Protein AF-A0A966TMW4-F1 (afdb_monomer)

Nearest PDB structures (foldseek):
  6qxa-assembly2_C  TM=2.946E-01  e=8.373E+00  Thermotoga maritima MSB8

pLDDT: mean 92.84, std 12.14, range [41.25, 98.88]

Mean predicted aligned error: 6.32 Å

Sequence (223 aa):
MKMWPVPWTEGAEQAHLLAYRQSADRIMVLTNVFLTLVCAGVAAFNGSWVPVLLLGFPTLLLSYVLYRWHSGQLLTRLFMACAFMVFTSLLIHQSHGDIEAHFSAFGLIGVLLYYRDWRTIAAATVFIYVQHLVGGYAQTLGMPVYVFDTPQFWFTFWLHVAYFLPFVSMMGLLSLWLKNEALAQHRTIQEGLRTAHALREANEKAKVASRLKSQFLANMSHE

Foldseek 3Di:
DPPDDDDDPDDPLLVLLQVLQLVLLVVLLVVLVVLLVVLVVLCVVQVPVVLSVPQSVVLSVVSVVCSVPVGSHPVSLLSSLLSQLSSLQSQCQSVQQDPVSNCSLLVSLVSSLSSLALVSLVSNLVNNLVCLVVQLVVVLVVDSGGNHPDNPSVVVSVVVCVVCVVSSVVSSVSSPVVSVVSSVVVVVVVVVVVVVVVVVVVVVVVVVVVVVVVVVVVVVVVD

Structure (mmCIF, N/CA/C/O backbone):
data_AF-A0A966TMW4-F1
#
_entry.id   AF-A0A966TMW4-F1
#
loop_
_atom_site.group_PDB
_atom_site.id
_atom_site.type_symbol
_atom_site.label_atom_id
_atom_site.label_alt_id
_atom_site.label_comp_id
_atom_site.label_asym_id
_atom_site.label_entity_id
_atom_site.label_seq_id
_atom_site.pdbx_PDB_ins_code
_atom_site.Cartn_x
_atom_site.Cartn_y
_atom_site.Cartn_z
_atom_site.occupancy
_atom_site.B_iso_or_equiv
_atom_site.auth_seq_id
_atom_site.auth_comp_id
_atom_site.auth_asym_id
_atom_site.auth_atom_id
_atom_site.pdbx_PDB_model_num
ATOM 1 N N . MET A 1 1 ? -3.423 16.822 -27.996 1.00 41.25 1 MET A N 1
ATOM 2 C CA . MET A 1 1 ? -3.654 16.246 -26.654 1.00 41.25 1 MET A CA 1
ATOM 3 C C . MET A 1 1 ? -4.466 14.958 -26.815 1.00 41.25 1 MET A C 1
ATOM 5 O O . MET A 1 1 ? -5.678 15.023 -26.942 1.00 41.25 1 MET A O 1
ATOM 9 N N . LYS A 1 2 ? -3.810 13.794 -26.963 1.00 44.75 2 LYS A N 1
ATOM 10 C CA . LYS A 1 2 ? -4.492 12.485 -27.076 1.00 44.75 2 LYS A CA 1
ATOM 11 C C . LYS A 1 2 ? -4.700 11.938 -25.660 1.00 44.75 2 LYS A C 1
ATOM 13 O O . LYS A 1 2 ? -3.754 11.468 -25.044 1.00 44.75 2 LYS A O 1
ATOM 18 N N . MET A 1 3 ? -5.919 12.073 -25.145 1.00 46.34 3 MET A N 1
ATOM 19 C CA . MET A 1 3 ? -6.312 11.789 -23.756 1.00 46.34 3 MET A CA 1
ATOM 20 C C . MET A 1 3 ? -6.921 10.387 -23.534 1.00 46.34 3 MET A C 1
ATOM 22 O O . MET A 1 3 ? -7.682 10.200 -22.591 1.00 46.34 3 MET A O 1
ATOM 26 N N . TRP A 1 4 ? -6.624 9.384 -24.367 1.00 48.56 4 TRP A N 1
ATOM 27 C CA . TRP A 1 4 ? -7.227 8.053 -24.199 1.00 48.56 4 TRP A CA 1
ATOM 28 C C . TRP A 1 4 ? -6.236 6.909 -24.453 1.00 48.56 4 TRP A C 1
ATOM 30 O O . TRP A 1 4 ? -5.441 7.023 -25.393 1.00 48.56 4 TRP A O 1
ATOM 40 N N . PRO A 1 5 ? -6.246 5.817 -23.656 1.00 53.44 5 PRO A N 1
ATOM 41 C CA . PRO A 1 5 ? -5.312 4.719 -23.843 1.00 53.44 5 PRO A CA 1
ATOM 42 C C . PRO A 1 5 ? -5.623 3.936 -25.123 1.00 53.44 5 PRO A C 1
ATOM 44 O O . PRO A 1 5 ? -6.772 3.641 -25.447 1.00 53.44 5 PRO A O 1
ATOM 47 N N . VAL A 1 6 ? -4.552 3.597 -25.833 1.00 51.16 6 VAL A N 1
ATOM 48 C CA . VAL A 1 6 ? -4.525 2.718 -27.008 1.00 51.16 6 VAL A CA 1
ATOM 49 C C . VAL A 1 6 ? -4.765 1.261 -26.558 1.00 51.16 6 VAL A C 1
ATOM 51 O O . VAL A 1 6 ? -4.353 0.915 -25.447 1.00 51.16 6 VAL A O 1
ATOM 54 N N . PRO A 1 7 ? -5.409 0.392 -27.365 1.00 46.34 7 PRO A N 1
ATOM 55 C CA . PRO A 1 7 ? -5.726 -0.974 -26.958 1.00 46.34 7 PRO A CA 1
ATOM 56 C C . PRO A 1 7 ? -4.458 -1.828 -26.793 1.00 46.34 7 PRO A C 1
ATOM 58 O O . PRO A 1 7 ? -3.728 -2.070 -27.748 1.00 46.34 7 PRO A O 1
ATOM 61 N N . TRP A 1 8 ? -4.220 -2.247 -25.551 1.00 52.94 8 TRP A N 1
ATOM 62 C CA . TRP A 1 8 ? -3.623 -3.508 -25.090 1.00 52.94 8 TRP A CA 1
ATOM 63 C C . TRP A 1 8 ? -2.727 -4.291 -26.073 1.00 52.94 8 TRP A C 1
ATOM 65 O O . TRP A 1 8 ? -3.119 -5.328 -26.602 1.00 52.94 8 TRP A O 1
ATOM 75 N N . THR A 1 9 ? -1.463 -3.886 -26.216 1.00 44.97 9 THR A N 1
ATOM 76 C CA . THR A 1 9 ? -0.386 -4.789 -26.671 1.00 44.97 9 THR A CA 1
ATOM 77 C C . THR A 1 9 ? 0.251 -5.466 -25.453 1.00 44.97 9 THR A C 1
ATOM 79 O O . THR A 1 9 ? 1.319 -5.083 -24.985 1.00 44.97 9 THR A O 1
ATOM 82 N N . GLU A 1 10 ? -0.459 -6.437 -24.876 1.00 52.69 10 GLU A N 1
ATOM 83 C CA . GLU A 1 10 ? -0.226 -6.924 -23.510 1.00 52.69 10 GLU A CA 1
ATOM 84 C C . GLU A 1 10 ? 1.066 -7.726 -23.287 1.00 52.69 10 GLU A C 1
ATOM 86 O O . GLU A 1 10 ? 1.668 -7.585 -22.231 1.00 52.69 10 GLU A O 1
ATOM 91 N N . GLY A 1 11 ? 1.546 -8.528 -24.239 1.00 57.25 11 GLY A N 1
ATOM 92 C CA . GLY A 1 11 ? 2.626 -9.492 -23.959 1.00 57.25 11 GLY A CA 1
ATOM 93 C C . GLY A 1 11 ? 3.999 -8.866 -23.668 1.00 57.25 11 GLY A C 1
ATOM 94 O O . GLY A 1 11 ? 4.576 -9.065 -22.598 1.00 57.25 11 GLY A O 1
ATOM 95 N N . ALA A 1 12 ? 4.533 -8.085 -24.613 1.00 54.31 12 ALA A N 1
ATOM 96 C CA . ALA A 1 12 ? 5.871 -7.497 -24.491 1.00 54.31 12 ALA A CA 1
ATOM 97 C C . ALA A 1 12 ? 5.916 -6.350 -23.463 1.00 54.31 12 ALA A C 1
ATOM 99 O O . ALA A 1 12 ? 6.853 -6.250 -22.673 1.00 54.31 12 ALA A O 1
ATOM 100 N N . GLU A 1 13 ? 4.869 -5.519 -23.404 1.00 61.28 13 GLU A N 1
ATOM 101 C CA . GLU A 1 13 ? 4.775 -4.429 -22.424 1.00 61.28 13 GLU A CA 1
ATOM 102 C C . GLU A 1 13 ? 4.691 -4.948 -20.983 1.00 61.28 13 GLU A C 1
ATOM 104 O O . GLU A 1 13 ? 5.260 -4.345 -20.069 1.00 61.28 13 GLU A O 1
ATOM 109 N N . GLN A 1 14 ? 4.023 -6.087 -20.761 1.00 65.19 14 GLN A N 1
ATOM 110 C CA . GLN A 1 14 ? 3.967 -6.714 -19.441 1.00 65.19 14 GLN A CA 1
ATOM 111 C C . GLN A 1 14 ? 5.317 -7.293 -19.011 1.00 65.19 14 GLN A C 1
ATOM 113 O O . GLN A 1 14 ? 5.663 -7.152 -17.837 1.00 65.19 14 GLN A O 1
ATOM 118 N N . ALA A 1 15 ? 6.094 -7.877 -19.931 1.00 69.31 15 ALA A N 1
ATOM 119 C CA . ALA A 1 15 ? 7.420 -8.418 -19.628 1.00 69.31 15 ALA A CA 1
ATOM 120 C C . ALA A 1 15 ? 8.398 -7.328 -19.153 1.00 69.31 15 ALA A C 1
ATOM 122 O O . ALA A 1 15 ? 9.142 -7.534 -18.197 1.00 69.31 15 ALA A O 1
ATOM 123 N N . HIS A 1 16 ? 8.356 -6.133 -19.748 1.00 74.69 16 HIS A N 1
ATOM 124 C CA . HIS A 1 16 ? 9.213 -5.021 -19.319 1.00 74.69 16 HIS A CA 1
ATOM 125 C C . HIS A 1 16 ? 8.812 -4.452 -17.957 1.00 74.69 16 HIS A C 1
ATOM 127 O O . HIS A 1 16 ? 9.662 -4.175 -17.110 1.00 74.69 16 HIS A O 1
ATOM 133 N N . LEU A 1 17 ? 7.509 -4.311 -17.711 1.00 84.50 17 LEU A N 1
ATOM 134 C CA . LEU A 1 17 ? 7.014 -3.864 -16.411 1.00 84.50 17 LEU A CA 1
ATOM 135 C C . LEU A 1 17 ? 7.261 -4.902 -15.308 1.00 84.50 17 LEU A C 1
ATOM 137 O O . LEU A 1 17 ? 7.285 -4.534 -14.135 1.00 84.50 17 LEU A O 1
ATOM 141 N N . LEU A 1 18 ? 7.462 -6.177 -15.656 1.00 88.19 18 LEU A N 1
ATOM 142 C CA . LEU A 1 18 ? 7.720 -7.242 -14.690 1.00 88.19 18 LEU A CA 1
ATOM 143 C C . LEU A 1 18 ? 8.991 -6.982 -13.878 1.00 88.19 18 LEU A C 1
ATOM 145 O O . LEU A 1 18 ? 8.920 -7.031 -12.655 1.00 88.19 18 LEU A O 1
ATOM 149 N N . ALA A 1 19 ? 10.110 -6.627 -14.517 1.00 87.38 19 ALA A N 1
ATOM 150 C CA . ALA A 1 19 ? 11.369 -6.360 -13.813 1.00 87.38 19 ALA A CA 1
ATOM 151 C C . ALA A 1 19 ? 11.238 -5.192 -12.813 1.00 87.38 19 ALA A C 1
ATOM 153 O O . ALA A 1 19 ? 11.698 -5.276 -11.670 1.00 87.38 19 ALA A O 1
ATOM 154 N N . TYR A 1 20 ? 10.527 -4.126 -13.210 1.00 89.81 20 TYR A N 1
ATOM 155 C CA . TYR A 1 20 ? 10.198 -3.010 -12.315 1.00 89.81 20 TYR A CA 1
ATOM 156 C C . TYR A 1 20 ? 9.356 -3.470 -11.125 1.00 89.81 20 TYR A C 1
ATOM 158 O O . TYR A 1 20 ? 9.627 -3.090 -9.991 1.00 89.81 20 TYR A O 1
ATOM 166 N N . ARG A 1 21 ? 8.350 -4.313 -11.368 1.00 94.44 21 ARG A N 1
ATOM 167 C CA . ARG A 1 21 ? 7.446 -4.810 -10.324 1.00 94.44 21 ARG A CA 1
ATOM 168 C C . ARG A 1 21 ? 8.129 -5.782 -9.367 1.00 94.44 21 ARG A C 1
ATOM 170 O O . ARG A 1 21 ? 7.882 -5.694 -8.174 1.00 94.44 21 ARG A O 1
ATOM 177 N N . GLN A 1 22 ? 9.026 -6.632 -9.858 1.00 94.69 22 GLN A N 1
ATOM 178 C CA . GLN A 1 22 ? 9.853 -7.500 -9.015 1.00 94.69 22 GLN A CA 1
ATOM 179 C C . GLN A 1 22 ? 10.763 -6.679 -8.095 1.00 94.69 22 GLN A C 1
ATOM 181 O O . GLN A 1 22 ? 10.890 -6.960 -6.905 1.00 94.69 22 GLN A O 1
ATOM 186 N N . SER A 1 23 ? 11.343 -5.602 -8.631 1.00 94.06 23 SER A N 1
ATOM 187 C CA . SER A 1 23 ? 12.136 -4.656 -7.838 1.00 94.06 23 SER A CA 1
ATOM 188 C C . SER A 1 23 ? 11.272 -3.922 -6.805 1.00 94.06 23 SER A C 1
ATOM 190 O O . SER A 1 23 ? 11.698 -3.726 -5.667 1.00 94.06 23 SER A O 1
ATOM 192 N N . ALA A 1 24 ? 10.043 -3.558 -7.180 1.00 97.00 24 ALA A N 1
ATOM 193 C CA . ALA A 1 24 ? 9.084 -2.910 -6.294 1.00 97.00 24 ALA A CA 1
ATOM 194 C C . ALA A 1 24 ? 8.622 -3.822 -5.145 1.00 97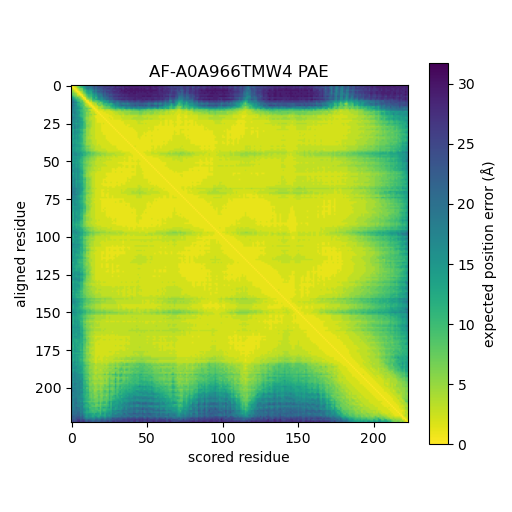.00 24 ALA A C 1
ATOM 196 O O . ALA A 1 24 ? 8.491 -3.329 -4.028 1.00 97.00 24 ALA A O 1
ATOM 197 N N . ASP A 1 25 ? 8.452 -5.134 -5.357 1.00 98.12 25 ASP A N 1
ATOM 198 C CA . ASP A 1 25 ? 8.059 -6.058 -4.279 1.00 98.12 25 ASP A CA 1
ATOM 199 C C . ASP A 1 25 ? 9.043 -6.021 -3.101 1.00 98.12 25 ASP A C 1
ATOM 201 O O . ASP A 1 25 ? 8.629 -6.082 -1.944 1.00 98.12 25 ASP A O 1
ATOM 205 N N . ARG A 1 26 ? 10.348 -5.877 -3.378 1.00 97.38 26 ARG A N 1
ATOM 206 C CA . ARG A 1 26 ? 11.367 -5.749 -2.327 1.00 97.38 26 ARG A CA 1
ATOM 207 C C . ARG A 1 26 ? 11.120 -4.509 -1.470 1.00 97.38 26 ARG A C 1
ATOM 209 O O . ARG A 1 26 ? 11.245 -4.591 -0.252 1.00 97.38 26 ARG A O 1
ATOM 216 N N . ILE A 1 27 ? 10.765 -3.384 -2.092 1.00 98.06 27 ILE A N 1
ATOM 217 C CA . ILE A 1 27 ? 10.389 -2.161 -1.371 1.00 98.06 27 ILE A CA 1
ATOM 218 C C . ILE A 1 27 ? 9.154 -2.443 -0.512 1.00 98.06 27 ILE A C 1
ATOM 220 O O . ILE A 1 27 ? 9.176 -2.134 0.673 1.00 98.06 27 ILE A O 1
ATOM 224 N N . MET A 1 28 ? 8.132 -3.115 -1.057 1.00 98.56 28 MET A N 1
ATOM 225 C CA . MET A 1 28 ? 6.906 -3.410 -0.305 1.00 98.56 28 MET A CA 1
ATOM 226 C C . MET A 1 28 ? 7.143 -4.303 0.913 1.00 98.56 28 MET A C 1
ATOM 228 O O . MET A 1 28 ? 6.623 -4.018 1.988 1.00 98.56 28 MET A O 1
ATOM 232 N N . VAL A 1 29 ? 7.953 -5.357 0.778 1.00 98.69 29 VAL A N 1
ATOM 233 C CA . VAL A 1 29 ? 8.311 -6.219 1.915 1.00 98.69 29 VAL A CA 1
ATOM 234 C C . VAL A 1 29 ? 9.088 -5.432 2.963 1.00 98.69 29 VAL A C 1
ATOM 236 O O . VAL A 1 29 ? 8.792 -5.557 4.146 1.00 98.69 29 VAL A O 1
ATOM 239 N N . LEU A 1 30 ? 10.052 -4.598 2.558 1.00 98.69 30 LEU A N 1
ATOM 240 C CA . LEU A 1 30 ? 10.795 -3.753 3.498 1.00 98.69 30 LEU A CA 1
ATOM 241 C C . LEU A 1 30 ? 9.871 -2.768 4.223 1.00 98.69 30 LEU A C 1
ATOM 243 O O . LEU A 1 30 ? 10.008 -2.585 5.431 1.00 98.69 30 LEU A O 1
ATOM 247 N N . THR A 1 31 ? 8.894 -2.193 3.521 1.00 98.75 31 THR A N 1
ATOM 248 C CA . THR A 1 31 ? 7.852 -1.366 4.132 1.00 98.75 31 THR A CA 1
ATOM 249 C C . THR A 1 31 ? 7.003 -2.176 5.113 1.00 98.75 31 THR A C 1
ATOM 251 O O . THR A 1 31 ? 6.788 -1.710 6.223 1.00 98.75 31 THR A O 1
ATOM 254 N N . ASN A 1 32 ? 6.593 -3.407 4.789 1.00 98.75 32 ASN A N 1
ATOM 255 C CA . ASN A 1 32 ? 5.861 -4.271 5.726 1.00 98.75 32 ASN A CA 1
ATOM 256 C C . ASN A 1 32 ? 6.690 -4.641 6.963 1.00 98.75 32 ASN A C 1
ATOM 258 O O . ASN A 1 32 ? 6.150 -4.676 8.067 1.00 98.75 32 ASN A O 1
ATOM 262 N N . VAL A 1 33 ? 7.995 -4.896 6.808 1.00 98.81 33 VAL A N 1
ATOM 263 C CA . VAL A 1 33 ? 8.907 -5.118 7.944 1.00 98.81 33 VAL A CA 1
ATOM 264 C C . VAL A 1 33 ? 8.929 -3.875 8.827 1.00 98.81 33 VAL A C 1
ATOM 266 O O . VAL A 1 33 ? 8.703 -3.978 10.029 1.00 98.81 33 VAL A O 1
ATOM 269 N N . PHE A 1 34 ? 9.138 -2.700 8.230 1.00 98.75 34 PHE A N 1
ATOM 270 C CA . PHE A 1 34 ? 9.123 -1.429 8.948 1.00 98.75 34 PHE A CA 1
ATOM 271 C C . PHE A 1 34 ? 7.795 -1.205 9.687 1.00 98.75 34 PHE A C 1
ATOM 273 O O . PHE A 1 34 ? 7.806 -0.953 10.887 1.00 98.75 34 PHE A O 1
ATOM 280 N N . LEU A 1 35 ? 6.654 -1.378 9.017 1.00 98.75 35 LEU A N 1
ATOM 281 C CA . LEU A 1 35 ? 5.327 -1.221 9.620 1.00 98.75 35 LEU A CA 1
ATOM 282 C C . LEU A 1 35 ? 5.077 -2.225 10.750 1.00 98.75 35 LEU A C 1
ATOM 284 O O . LEU A 1 35 ? 4.502 -1.854 11.771 1.00 98.75 35 LEU A O 1
ATOM 288 N N . THR A 1 36 ? 5.555 -3.466 10.614 1.00 98.75 36 THR A N 1
ATOM 289 C CA . THR A 1 36 ? 5.483 -4.471 11.688 1.00 98.75 36 THR A CA 1
ATOM 290 C C . THR A 1 36 ? 6.259 -4.009 12.916 1.00 98.75 36 THR A C 1
ATOM 292 O O . THR A 1 36 ? 5.752 -4.121 14.029 1.00 98.75 36 THR A O 1
ATOM 295 N N . LEU A 1 37 ? 7.460 -3.449 12.728 1.00 98.69 37 LEU A N 1
ATOM 296 C CA . LEU A 1 37 ? 8.265 -2.905 13.823 1.00 98.69 37 LEU A CA 1
ATOM 297 C C . LEU A 1 37 ? 7.597 -1.693 14.478 1.00 98.69 37 LEU A C 1
ATOM 299 O O . LEU A 1 37 ? 7.610 -1.598 15.701 1.00 98.69 37 LEU A O 1
ATOM 303 N N . VAL A 1 38 ? 6.973 -0.803 13.699 1.00 98.50 38 VAL A N 1
ATOM 304 C CA . VAL A 1 38 ? 6.207 0.328 14.251 1.00 98.50 38 VAL A CA 1
ATOM 305 C C . VAL A 1 38 ? 5.021 -0.179 15.074 1.00 98.50 38 VAL A C 1
ATOM 307 O O . VAL A 1 38 ? 4.885 0.214 16.229 1.00 98.50 38 VAL A O 1
ATOM 310 N N . CYS A 1 39 ? 4.207 -1.096 14.541 1.00 98.62 39 CYS A N 1
ATOM 311 C CA . CYS A 1 39 ? 3.059 -1.655 15.265 1.00 98.62 39 CYS A CA 1
ATOM 312 C C . CYS A 1 39 ? 3.493 -2.415 16.531 1.00 98.62 39 CYS A C 1
ATOM 314 O O . CYS A 1 39 ? 2.842 -2.313 17.569 1.00 98.62 39 CYS A O 1
ATOM 316 N N . ALA A 1 40 ? 4.608 -3.152 16.476 1.00 98.56 40 ALA A N 1
ATOM 317 C CA . ALA A 1 40 ? 5.201 -3.806 17.643 1.00 98.56 40 ALA A CA 1
ATOM 318 C C . ALA A 1 40 ? 5.711 -2.786 18.675 1.00 98.56 40 ALA A C 1
ATOM 320 O O . ALA A 1 40 ? 5.526 -2.979 19.873 1.00 98.56 40 ALA A O 1
ATOM 321 N N . GLY A 1 41 ? 6.304 -1.680 18.218 1.00 98.44 41 GLY A N 1
ATOM 322 C CA . GLY A 1 41 ? 6.699 -0.560 19.067 1.00 98.44 41 GLY A CA 1
ATOM 323 C C . GLY A 1 41 ? 5.501 0.034 19.801 1.00 98.44 41 GLY A C 1
ATOM 324 O O . GLY A 1 41 ? 5.526 0.126 21.022 1.00 98.44 41 GLY A O 1
ATOM 325 N N . VAL A 1 42 ? 4.415 0.346 19.088 1.00 98.12 42 VAL A N 1
ATOM 326 C CA . VAL A 1 42 ? 3.164 0.836 19.693 1.00 98.12 42 VAL A CA 1
ATOM 327 C C . VAL A 1 42 ? 2.590 -0.187 20.685 1.00 98.12 42 VAL A C 1
ATOM 329 O O . VAL A 1 42 ? 2.225 0.184 21.801 1.00 98.12 42 VAL A O 1
ATOM 332 N N . ALA A 1 43 ? 2.587 -1.479 20.334 1.00 98.25 43 ALA A N 1
ATOM 333 C CA . ALA A 1 43 ? 2.150 -2.554 21.228 1.00 98.25 43 ALA A CA 1
ATOM 334 C C . ALA A 1 43 ? 2.989 -2.655 22.509 1.00 98.25 43 ALA A C 1
ATOM 336 O O . ALA A 1 43 ? 2.447 -2.977 23.565 1.00 98.25 43 ALA A O 1
ATOM 337 N N . ALA A 1 44 ? 4.286 -2.344 22.452 1.00 98.25 44 ALA A N 1
ATOM 338 C CA . ALA A 1 44 ? 5.135 -2.300 23.637 1.00 98.25 44 ALA A CA 1
ATOM 339 C C . ALA A 1 44 ? 4.716 -1.195 24.623 1.00 98.25 44 ALA A C 1
ATOM 341 O O . ALA A 1 44 ? 4.884 -1.373 25.827 1.00 98.25 44 ALA A O 1
ATOM 342 N N . PHE A 1 45 ? 4.138 -0.091 24.136 1.00 97.12 45 PHE A N 1
ATOM 343 C CA . PHE A 1 45 ? 3.669 1.012 24.980 1.00 97.12 45 PHE A CA 1
ATOM 344 C C . PHE A 1 45 ? 2.257 0.800 25.537 1.00 97.12 45 PHE A C 1
ATOM 346 O O . PHE A 1 45 ? 2.005 1.159 26.683 1.00 97.12 45 PHE A O 1
ATOM 353 N N . ASN A 1 46 ? 1.333 0.239 24.751 1.00 96.31 46 ASN A N 1
ATOM 354 C CA . ASN A 1 46 ? -0.088 0.145 25.125 1.00 96.31 46 ASN A CA 1
ATOM 355 C C . ASN A 1 46 ? -0.608 -1.292 25.338 1.00 96.31 46 ASN A C 1
ATOM 357 O O . ASN A 1 46 ? -1.793 -1.485 25.596 1.00 96.31 46 ASN A O 1
ATOM 361 N N . GLY A 1 47 ? 0.248 -2.311 25.211 1.00 97.44 47 GLY A N 1
ATOM 362 C CA . GLY A 1 47 ? -0.094 -3.717 25.445 1.00 97.44 47 GLY A CA 1
ATOM 363 C C . GLY A 1 47 ? -0.838 -4.423 24.302 1.00 97.44 47 GLY A C 1
ATOM 364 O O . GLY A 1 47 ? -1.205 -5.589 24.451 1.00 97.44 47 GLY A O 1
ATOM 365 N N . SER A 1 48 ? -1.041 -3.779 23.149 1.00 97.31 48 SER A N 1
ATOM 366 C CA . SER A 1 48 ? -1.813 -4.313 22.008 1.00 97.31 48 SER A CA 1
ATOM 367 C C . SER A 1 48 ? -1.075 -5.377 21.168 1.00 97.31 48 SER A C 1
ATOM 369 O O . SER A 1 48 ? -1.084 -5.355 19.939 1.00 97.31 48 SER A O 1
ATOM 371 N N . TRP A 1 49 ? -0.438 -6.358 21.811 1.00 98.31 49 TRP A N 1
ATOM 372 C CA . TRP A 1 49 ? 0.341 -7.404 21.130 1.00 98.31 49 TRP A CA 1
ATOM 373 C C . TRP A 1 49 ? -0.510 -8.389 20.328 1.00 98.31 49 TRP A C 1
ATOM 375 O O . TRP A 1 49 ? -0.072 -8.875 19.287 1.00 98.31 49 TRP A O 1
ATOM 385 N N . VAL A 1 50 ? -1.732 -8.673 20.783 1.00 97.88 50 VAL A N 1
ATOM 386 C CA . VAL A 1 50 ? -2.648 -9.620 20.126 1.00 97.88 50 VAL A CA 1
ATOM 387 C C . VAL A 1 50 ? -2.886 -9.273 18.647 1.00 97.88 50 VAL A C 1
ATOM 389 O O . VAL A 1 50 ? -2.624 -10.132 17.804 1.00 97.88 50 VAL A O 1
ATOM 392 N N . PRO A 1 51 ? -3.313 -8.050 18.273 1.00 97.25 51 PRO A N 1
ATOM 393 C CA . PRO A 1 51 ? -3.516 -7.710 16.865 1.00 97.25 51 PRO A CA 1
ATOM 394 C C . PRO A 1 51 ? -2.208 -7.714 16.050 1.00 97.25 51 PRO A C 1
ATOM 396 O O . PRO A 1 51 ? -2.219 -8.113 14.885 1.00 97.25 51 PRO A O 1
ATOM 399 N N . VAL A 1 52 ? -1.057 -7.382 16.649 1.00 98.25 52 VAL A N 1
ATOM 400 C CA . VAL A 1 52 ? 0.252 -7.496 15.975 1.00 98.25 52 VAL A CA 1
ATOM 401 C C . VAL A 1 52 ? 0.576 -8.954 15.639 1.00 98.25 52 VAL A C 1
ATOM 403 O O . VAL A 1 52 ? 0.980 -9.253 14.515 1.00 98.25 52 VAL A O 1
ATOM 406 N N . LEU A 1 53 ? 0.371 -9.870 16.586 1.00 98.38 53 LEU A N 1
ATOM 407 C CA . LEU A 1 53 ? 0.653 -11.297 16.415 1.00 98.38 53 LEU A CA 1
ATOM 408 C C . LEU A 1 53 ? -0.337 -11.988 15.471 1.00 98.38 53 LEU A C 1
ATOM 410 O O . LEU A 1 53 ? 0.072 -12.850 14.700 1.00 98.38 53 LEU A O 1
ATOM 414 N N . LEU A 1 54 ? -1.619 -11.618 15.515 1.00 97.88 54 LEU A N 1
ATOM 415 C CA . LEU A 1 54 ? -2.664 -12.274 14.723 1.00 97.88 54 LEU A CA 1
ATOM 416 C C . LEU A 1 54 ? -2.839 -11.689 13.320 1.00 97.88 54 LEU A C 1
ATOM 418 O O . LEU A 1 54 ? -3.248 -12.412 12.417 1.00 97.88 54 LEU A O 1
ATOM 422 N N . LEU A 1 55 ? -2.546 -10.403 13.120 1.00 98.19 55 LEU A N 1
ATOM 423 C CA . LEU A 1 55 ? -2.744 -9.734 11.831 1.00 98.19 55 LEU A CA 1
ATOM 424 C C . LEU A 1 55 ? -1.420 -9.260 11.233 1.00 98.19 55 LEU A C 1
ATOM 426 O O . LEU A 1 55 ? -1.146 -9.546 10.069 1.00 98.19 55 LEU A O 1
ATOM 430 N N . GLY A 1 56 ? -0.575 -8.587 12.018 1.00 98.50 56 GLY A N 1
ATOM 431 C CA . GLY A 1 56 ? 0.688 -8.016 11.537 1.00 98.50 56 GLY A CA 1
ATOM 432 C C . GLY A 1 56 ? 1.682 -9.079 11.060 1.00 98.50 56 GLY A C 1
ATOM 433 O O . GLY A 1 56 ? 2.084 -9.081 9.896 1.00 98.50 56 GLY A O 1
ATOM 434 N N . PHE A 1 57 ? 2.039 -10.025 11.932 1.00 98.50 57 PHE A N 1
ATOM 435 C CA . PHE A 1 57 ? 3.005 -11.083 11.614 1.00 98.50 57 PHE A CA 1
ATOM 436 C C . PHE A 1 57 ? 2.560 -11.995 10.458 1.00 98.50 57 PHE A C 1
ATOM 438 O O . PHE A 1 57 ? 3.362 -12.195 9.542 1.00 98.50 57 PHE A O 1
ATOM 445 N N . PRO A 1 58 ? 1.316 -12.516 10.419 1.00 98.75 58 PRO A N 1
ATOM 446 C CA . PRO A 1 58 ? 0.847 -13.315 9.288 1.00 98.75 58 PRO A CA 1
ATOM 447 C C . PRO A 1 58 ? 0.834 -12.531 7.974 1.00 98.75 58 PRO A C 1
ATOM 449 O O . PRO A 1 58 ? 1.219 -13.072 6.938 1.00 98.75 58 PRO A O 1
ATOM 452 N N . THR A 1 59 ? 0.471 -11.244 8.016 1.00 98.81 59 THR A N 1
ATOM 453 C CA . THR A 1 59 ? 0.515 -10.365 6.838 1.00 98.81 59 THR A CA 1
ATOM 454 C C . THR A 1 59 ? 1.945 -10.190 6.334 1.00 98.81 59 THR A C 1
ATOM 456 O O . THR A 1 59 ? 2.196 -10.356 5.139 1.00 98.81 59 THR A O 1
ATOM 459 N N . LEU A 1 60 ? 2.904 -9.926 7.229 1.00 98.81 60 LEU A N 1
ATOM 460 C CA . LEU A 1 60 ? 4.320 -9.837 6.873 1.00 98.81 60 LEU A CA 1
ATOM 461 C C . LEU A 1 60 ? 4.832 -11.160 6.288 1.00 98.81 60 LEU A C 1
ATOM 463 O O . LEU A 1 60 ? 5.462 -11.155 5.227 1.00 98.81 60 LEU A O 1
ATOM 467 N N . LEU A 1 61 ? 4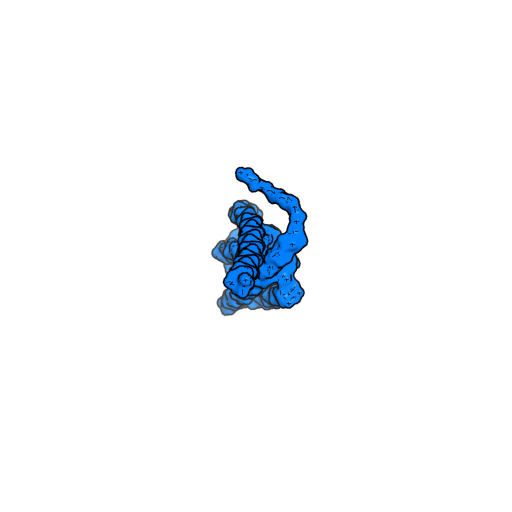.540 -12.286 6.940 1.00 98.75 61 LEU A N 1
ATOM 468 C CA . LEU A 1 61 ? 4.977 -13.608 6.500 1.00 98.75 61 LEU A CA 1
ATOM 469 C C . LEU A 1 61 ? 4.451 -13.928 5.099 1.00 98.75 61 LEU A C 1
ATOM 471 O O . LEU A 1 61 ? 5.230 -14.298 4.220 1.00 98.75 61 LEU A O 1
ATOM 475 N N . LEU A 1 62 ? 3.152 -13.733 4.868 1.00 98.75 62 LEU A N 1
ATOM 476 C CA . LEU A 1 62 ? 2.544 -13.969 3.562 1.00 98.75 62 LEU A CA 1
ATOM 477 C C . LEU A 1 62 ? 3.088 -12.998 2.505 1.00 98.75 62 LEU A C 1
ATOM 479 O O . LEU A 1 62 ? 3.344 -13.410 1.374 1.00 98.75 62 LEU A O 1
ATOM 483 N N . SER A 1 63 ? 3.365 -11.743 2.877 1.00 98.69 63 SER A N 1
ATOM 484 C CA . SER A 1 63 ? 4.0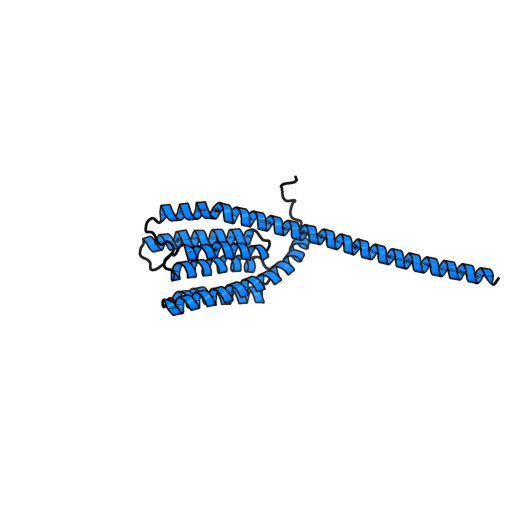10 -10.783 1.976 1.00 98.69 63 SER A CA 1
ATOM 485 C C . SER A 1 63 ? 5.387 -11.270 1.520 1.00 98.69 63 SER A C 1
ATOM 487 O O . SER A 1 63 ? 5.697 -11.238 0.329 1.00 98.69 63 SER A O 1
ATOM 489 N N . TYR A 1 64 ? 6.187 -11.801 2.449 1.00 98.69 64 TYR A N 1
ATOM 490 C CA . TYR A 1 64 ? 7.504 -12.345 2.153 1.00 98.69 64 TYR A CA 1
ATOM 491 C C . TYR A 1 64 ? 7.403 -13.598 1.279 1.00 98.69 64 TYR A C 1
ATOM 493 O O . TYR A 1 64 ? 8.107 -13.704 0.279 1.00 98.69 64 TYR A O 1
ATOM 501 N N . VAL A 1 65 ? 6.492 -14.517 1.601 1.00 98.69 65 VAL A N 1
ATOM 502 C CA . VAL A 1 65 ? 6.234 -15.735 0.818 1.00 98.69 65 VAL A CA 1
ATOM 503 C C . VAL A 1 65 ? 5.863 -15.403 -0.633 1.00 98.69 65 VAL A C 1
ATOM 505 O O . VAL A 1 65 ? 6.479 -15.925 -1.566 1.00 98.69 65 VAL A O 1
ATOM 508 N N . LEU A 1 66 ? 4.915 -14.485 -0.841 1.00 98.12 66 LEU A N 1
ATOM 509 C CA . LEU A 1 66 ? 4.498 -14.062 -2.181 1.00 98.12 66 LEU A CA 1
ATOM 510 C C . LEU A 1 66 ? 5.615 -13.331 -2.929 1.00 98.12 66 LEU A C 1
ATOM 512 O O . LEU A 1 66 ? 5.807 -13.571 -4.118 1.00 98.12 66 LEU A O 1
ATOM 516 N N . TYR A 1 67 ? 6.406 -12.506 -2.242 1.00 97.88 67 TYR A N 1
ATOM 517 C CA . TYR A 1 67 ? 7.612 -11.919 -2.822 1.00 97.88 67 TYR A CA 1
ATOM 518 C C . TYR A 1 67 ? 8.617 -12.991 -3.268 1.00 97.88 67 TYR A C 1
ATOM 520 O O . TYR A 1 67 ? 9.179 -12.889 -4.351 1.00 97.88 67 TYR A O 1
ATOM 528 N N . ARG A 1 68 ? 8.847 -14.046 -2.479 1.00 98.19 68 ARG A N 1
ATOM 529 C CA . ARG A 1 68 ? 9.857 -15.066 -2.806 1.00 98.19 68 ARG A CA 1
ATOM 530 C C . ARG A 1 68 ? 9.462 -15.975 -3.965 1.00 98.19 68 ARG A C 1
ATOM 532 O O . ARG A 1 68 ? 10.354 -16.393 -4.701 1.00 98.19 68 ARG A O 1
ATOM 539 N N . TRP A 1 69 ? 8.178 -16.296 -4.118 1.00 97.56 69 TRP A N 1
ATOM 540 C CA . TRP A 1 69 ? 7.726 -17.299 -5.096 1.00 97.56 69 TRP A CA 1
ATOM 541 C C . TRP A 1 69 ? 6.863 -16.741 -6.229 1.00 97.56 69 TRP A C 1
ATOM 543 O O . TRP A 1 69 ? 6.806 -17.331 -7.303 1.00 97.56 69 TRP A O 1
ATOM 553 N N . HIS A 1 70 ? 6.241 -15.581 -6.031 1.00 96.25 70 HIS A N 1
ATOM 554 C CA . HIS A 1 70 ? 5.310 -14.965 -6.979 1.00 96.25 70 HIS A CA 1
ATOM 555 C C . HIS A 1 70 ? 5.687 -13.507 -7.285 1.00 96.25 70 HIS A C 1
ATOM 557 O O . HIS A 1 70 ? 4.816 -12.675 -7.561 1.00 96.25 70 HIS A O 1
ATOM 563 N N . SER A 1 71 ? 6.983 -13.177 -7.244 1.00 96.38 71 SER A N 1
ATOM 564 C CA . SER A 1 71 ? 7.457 -11.807 -7.463 1.00 96.38 71 SER A CA 1
ATOM 565 C C . SER A 1 71 ? 6.999 -11.241 -8.809 1.00 96.38 71 SER A C 1
ATOM 567 O O . SER A 1 71 ? 7.102 -11.884 -9.857 1.00 96.38 71 SER A O 1
ATOM 569 N N . GLY A 1 72 ? 6.490 -10.014 -8.784 1.00 93.06 72 GLY A N 1
ATOM 570 C CA . GLY A 1 72 ? 6.043 -9.258 -9.938 1.00 93.06 72 GLY A CA 1
ATOM 571 C C . GLY A 1 72 ? 4.676 -9.680 -10.472 1.00 93.06 72 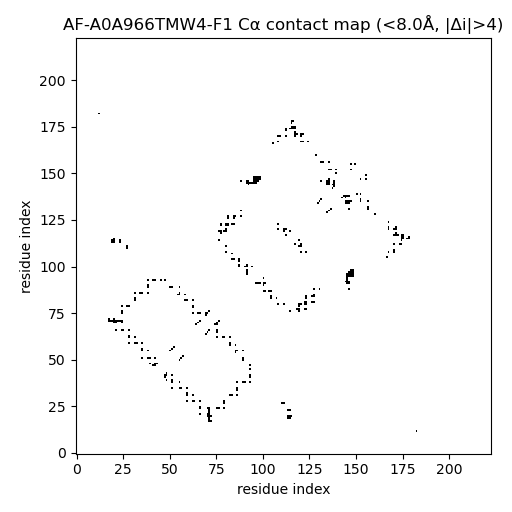GLY A C 1
ATOM 572 O O . GLY A 1 72 ? 4.164 -9.008 -11.370 1.00 93.06 72 GLY A O 1
ATOM 573 N N . GLN A 1 73 ? 4.044 -10.729 -9.932 1.00 95.38 73 GLN A N 1
ATOM 574 C CA . GLN A 1 73 ? 2.704 -11.169 -10.334 1.00 95.38 73 GLN A CA 1
ATOM 575 C C . GLN A 1 73 ? 1.614 -10.236 -9.802 1.00 95.38 73 GLN A C 1
ATOM 577 O O . GLN A 1 73 ? 1.786 -9.574 -8.782 1.00 95.38 73 GLN A O 1
ATOM 582 N N . LEU A 1 74 ? 0.462 -10.182 -10.485 1.00 95.19 74 LEU A N 1
ATOM 583 C CA . LEU A 1 74 ? -0.655 -9.329 -10.057 1.00 95.19 74 LEU A CA 1
ATOM 584 C C . LEU A 1 74 ? -1.116 -9.665 -8.635 1.00 95.19 74 LEU A C 1
ATOM 586 O O . LEU A 1 74 ? -1.306 -8.744 -7.850 1.00 95.19 74 LEU A O 1
ATOM 590 N N . LEU A 1 75 ? -1.223 -10.955 -8.300 1.00 97.00 75 LEU A N 1
ATOM 591 C CA . LEU A 1 75 ? -1.626 -11.411 -6.969 1.00 97.00 75 LEU A CA 1
ATOM 592 C C . LEU A 1 75 ? -0.759 -10.790 -5.865 1.00 97.00 75 LEU A C 1
ATOM 594 O O . LEU A 1 75 ? -1.296 -10.192 -4.940 1.00 97.00 75 LEU A O 1
ATOM 598 N N . THR A 1 76 ? 0.567 -10.857 -6.004 1.00 98.12 76 THR A N 1
ATOM 599 C CA . THR A 1 76 ? 1.522 -10.273 -5.050 1.00 98.12 76 THR A CA 1
ATOM 600 C C . THR A 1 76 ? 1.323 -8.770 -4.913 1.00 98.12 76 THR A C 1
ATOM 602 O O . THR A 1 76 ? 1.233 -8.263 -3.800 1.00 98.12 76 THR A O 1
ATOM 605 N N . ARG A 1 77 ? 1.161 -8.047 -6.027 1.00 98.31 77 ARG A N 1
ATOM 606 C CA . ARG A 1 77 ? 0.956 -6.590 -5.993 1.00 98.31 77 ARG A CA 1
ATOM 607 C C . ARG A 1 77 ? -0.334 -6.193 -5.278 1.00 98.31 77 ARG A C 1
ATOM 609 O O . ARG A 1 77 ? -0.326 -5.254 -4.485 1.00 98.31 77 ARG A O 1
ATOM 616 N N . LEU A 1 78 ? -1.433 -6.898 -5.559 1.00 98.75 78 LEU A N 1
ATOM 617 C CA . LEU A 1 78 ? -2.719 -6.661 -4.899 1.00 98.75 78 LEU A CA 1
ATOM 618 C C . LEU A 1 78 ? -2.649 -7.023 -3.415 1.00 98.75 78 LEU A C 1
ATOM 620 O O . LEU A 1 78 ? -3.147 -6.272 -2.584 1.00 98.75 78 LEU A O 1
ATOM 624 N N . PHE A 1 79 ? -1.972 -8.121 -3.075 1.00 98.81 79 PHE A N 1
ATOM 625 C CA . PHE A 1 79 ? -1.749 -8.492 -1.685 1.00 98.81 79 PHE A CA 1
ATOM 626 C C . PHE A 1 79 ? -0.953 -7.422 -0.934 1.00 98.81 79 PHE A C 1
ATOM 628 O O . PHE A 1 79 ? -1.370 -7.025 0.143 1.00 98.81 79 PHE A O 1
ATOM 635 N N . MET A 1 80 ? 0.143 -6.906 -1.501 1.00 98.81 80 MET A N 1
ATOM 636 C CA . MET A 1 80 ? 0.937 -5.840 -0.872 1.00 98.81 80 MET A CA 1
ATOM 637 C C . MET A 1 80 ? 0.114 -4.569 -0.639 1.00 98.81 80 MET A C 1
ATOM 639 O O . MET A 1 80 ? 0.252 -3.931 0.401 1.00 98.81 80 MET A O 1
ATOM 643 N N . ALA A 1 81 ? -0.782 -4.234 -1.571 1.00 98.88 81 ALA A N 1
ATOM 644 C CA . ALA A 1 81 ? -1.713 -3.124 -1.406 1.00 98.88 81 ALA A CA 1
ATOM 645 C C . ALA A 1 81 ? -2.658 -3.330 -0.214 1.00 98.88 81 ALA A C 1
ATOM 647 O O . ALA A 1 81 ? -2.785 -2.443 0.628 1.00 98.88 81 ALA A O 1
ATOM 648 N N . CYS A 1 82 ? -3.269 -4.510 -0.098 1.00 98.88 82 CYS A N 1
ATOM 649 C CA . CYS A 1 82 ? -4.111 -4.848 1.050 1.00 98.88 82 CYS A CA 1
ATOM 650 C C . CYS A 1 82 ? -3.301 -4.946 2.353 1.00 98.88 82 CYS A C 1
ATOM 652 O O . CYS A 1 82 ? -3.767 -4.492 3.390 1.00 98.88 82 CYS A O 1
ATOM 654 N N . ALA A 1 83 ? -2.077 -5.478 2.309 1.00 98.88 83 ALA A N 1
ATOM 655 C CA . ALA A 1 83 ? -1.183 -5.599 3.459 1.00 98.88 83 ALA A CA 1
ATOM 656 C C . ALA A 1 83 ? -0.860 -4.232 4.072 1.00 98.88 83 ALA A C 1
ATOM 658 O O . ALA A 1 83 ? -0.935 -4.067 5.286 1.00 98.88 83 ALA A O 1
ATOM 659 N N . PHE A 1 84 ? -0.583 -3.227 3.238 1.00 98.88 84 PHE A N 1
ATOM 660 C CA . PHE A 1 84 ? -0.412 -1.850 3.700 1.00 98.88 84 PHE A CA 1
ATOM 661 C C . PHE A 1 84 ? -1.654 -1.329 4.418 1.00 98.88 84 PHE A C 1
ATOM 663 O O . PHE A 1 84 ? -1.531 -0.708 5.469 1.00 98.88 84 PHE A O 1
ATOM 670 N N . MET A 1 85 ? -2.845 -1.632 3.901 1.00 98.88 85 MET A N 1
ATOM 671 C CA . MET A 1 85 ? -4.091 -1.231 4.550 1.00 98.88 85 MET A CA 1
ATOM 672 C C . MET A 1 85 ? -4.347 -1.997 5.853 1.00 98.88 85 MET A C 1
ATOM 674 O O . MET A 1 85 ? -4.847 -1.399 6.795 1.00 98.88 85 MET A O 1
ATOM 678 N N . VAL A 1 86 ? -3.934 -3.267 5.965 1.00 98.88 86 VAL A N 1
ATOM 679 C CA . VAL A 1 86 ? -3.944 -4.004 7.244 1.00 98.88 86 VAL A CA 1
ATOM 680 C C . VAL A 1 86 ? -3.072 -3.298 8.280 1.00 98.88 86 VAL A C 1
ATOM 682 O O . VAL A 1 86 ? -3.520 -3.092 9.405 1.00 98.88 86 VAL A O 1
ATOM 685 N N . PHE A 1 87 ? -1.854 -2.888 7.918 1.00 98.88 87 PHE A N 1
ATOM 686 C CA . PHE A 1 87 ? -0.979 -2.150 8.834 1.00 98.88 87 PHE A CA 1
ATOM 687 C C . PHE A 1 87 ? -1.521 -0.761 9.183 1.00 98.88 87 PHE A C 1
ATOM 689 O O . PHE A 1 87 ? -1.436 -0.362 10.340 1.00 98.88 87 PHE A O 1
ATOM 696 N N . THR A 1 88 ? -2.133 -0.046 8.235 1.00 98.69 88 THR A N 1
ATOM 697 C CA . THR A 1 88 ? -2.855 1.196 8.544 1.00 98.69 88 THR A CA 1
ATOM 698 C C . THR A 1 88 ? -3.983 0.949 9.544 1.00 98.69 88 THR A C 1
ATOM 700 O O . THR A 1 88 ? -4.047 1.629 10.563 1.00 98.69 88 THR A O 1
ATOM 703 N N . SER A 1 89 ? -4.836 -0.051 9.311 1.00 98.44 89 SER A N 1
ATOM 704 C CA . SER A 1 89 ? -5.919 -0.407 10.232 1.00 98.44 89 SER A CA 1
ATOM 705 C C . SER A 1 89 ? -5.408 -0.841 11.607 1.00 98.44 89 SER A C 1
ATOM 707 O O . SER A 1 89 ? -6.048 -0.538 12.609 1.00 98.44 89 SER A O 1
ATOM 709 N N . LEU A 1 90 ? -4.257 -1.519 11.674 1.00 98.38 90 LEU A N 1
ATOM 710 C CA . LEU A 1 90 ? -3.595 -1.845 12.936 1.00 98.38 90 LEU A CA 1
ATOM 711 C C . LEU A 1 90 ? -3.180 -0.585 13.684 1.00 98.38 90 LEU A C 1
ATOM 713 O O . LEU A 1 90 ? -3.545 -0.451 14.844 1.00 98.38 90 LEU A O 1
ATOM 717 N N . LEU A 1 91 ? -2.480 0.344 13.031 1.00 98.50 91 LEU A N 1
ATOM 718 C CA . LEU A 1 91 ? -2.065 1.594 13.666 1.00 98.50 91 LEU A CA 1
ATOM 719 C C . LEU A 1 91 ? -3.269 2.381 14.187 1.00 98.50 91 LEU A C 1
ATOM 721 O O . LEU A 1 91 ? -3.249 2.775 15.347 1.00 98.50 91 LEU A O 1
ATOM 725 N N . ILE A 1 92 ? -4.326 2.515 13.378 1.00 98.50 92 ILE A N 1
ATOM 726 C CA . ILE A 1 92 ? -5.588 3.166 13.771 1.00 98.50 92 ILE A CA 1
ATOM 727 C C . ILE A 1 92 ? -6.202 2.470 14.992 1.00 98.50 92 ILE A C 1
ATOM 729 O O . ILE A 1 92 ? -6.609 3.119 15.952 1.00 98.50 92 ILE A O 1
ATOM 733 N N . HIS A 1 93 ? -6.253 1.138 14.991 1.00 98.50 93 HIS A N 1
ATOM 734 C CA . HIS A 1 93 ? -6.809 0.397 16.116 1.00 98.50 93 HIS A CA 1
ATOM 735 C C . HIS A 1 93 ? -5.969 0.564 17.389 1.00 98.50 93 HIS A C 1
ATOM 737 O O . HIS A 1 93 ? -6.515 0.813 18.462 1.00 98.50 93 HIS A O 1
ATOM 743 N N . GLN A 1 94 ? -4.643 0.460 17.278 1.00 98.38 94 GLN A N 1
ATOM 744 C CA . GLN A 1 94 ? -3.719 0.611 18.401 1.00 98.38 94 GLN A CA 1
ATOM 745 C C . GLN A 1 94 ? -3.722 2.041 18.966 1.00 98.38 94 GLN A C 1
ATOM 747 O O . GLN A 1 94 ? -3.444 2.232 20.151 1.00 98.38 94 GLN A O 1
ATOM 752 N N . SER A 1 95 ? -4.060 3.038 18.149 1.00 97.50 95 SER A N 1
ATOM 753 C CA . SER A 1 95 ? -4.214 4.435 18.554 1.00 97.50 95 SER A CA 1
ATOM 754 C C . SER A 1 95 ? -5.650 4.811 18.939 1.00 97.50 95 SER A C 1
ATOM 756 O O . SER A 1 95 ? -5.933 5.986 19.129 1.00 97.50 95 SER A O 1
ATOM 758 N N . HIS A 1 96 ? -6.558 3.842 19.100 1.00 97.06 96 HIS A N 1
ATOM 759 C CA . HIS A 1 96 ? -7.960 4.076 19.476 1.00 97.06 96 HIS A CA 1
ATOM 760 C C . HIS A 1 96 ? -8.747 4.964 18.492 1.00 97.06 96 HIS A C 1
ATOM 762 O O . HIS A 1 96 ? -9.636 5.707 18.897 1.00 97.06 96 HIS A O 1
ATOM 768 N N . GLY A 1 97 ? -8.466 4.851 17.192 1.00 96.88 97 GLY A N 1
ATOM 769 C CA . GLY A 1 97 ? -9.168 5.604 16.149 1.00 96.88 97 GLY A CA 1
ATOM 770 C C . GLY A 1 97 ? -8.558 6.971 15.841 1.00 96.88 97 GLY A C 1
ATOM 771 O O . GLY A 1 97 ? -9.193 7.760 15.148 1.00 96.88 97 GLY A O 1
ATOM 772 N N . ASP A 1 98 ? -7.346 7.240 16.336 1.00 95.62 98 ASP A N 1
ATOM 773 C CA . ASP A 1 98 ? -6.648 8.518 16.166 1.00 95.62 98 ASP A CA 1
ATOM 774 C C . ASP A 1 98 ? -6.553 8.965 14.699 1.00 95.62 98 ASP A C 1
ATOM 776 O O . ASP A 1 98 ? -6.231 8.173 13.801 1.00 95.62 98 ASP A O 1
ATOM 780 N N . ILE A 1 99 ? -6.794 10.251 14.451 1.00 94.19 99 ILE A N 1
ATOM 781 C CA . ILE A 1 99 ? -6.837 10.817 13.099 1.00 94.19 99 ILE A CA 1
ATOM 782 C C . ILE A 1 99 ? -5.447 10.755 12.459 1.00 94.19 99 ILE A C 1
ATOM 784 O O . ILE A 1 99 ? -5.320 10.400 11.285 1.00 94.19 99 ILE A O 1
ATOM 788 N N . GLU A 1 100 ? -4.389 11.000 13.227 1.00 95.81 100 GLU A N 1
ATOM 789 C CA . GLU A 1 100 ? -3.009 11.004 12.757 1.00 95.81 100 GLU A CA 1
ATOM 790 C C . GLU A 1 100 ? -2.590 9.636 12.199 1.00 95.81 100 GLU A C 1
ATOM 792 O O . GLU A 1 100 ? -1.879 9.558 11.190 1.00 95.81 100 GLU A O 1
ATOM 797 N N . ALA A 1 101 ? -3.087 8.541 12.783 1.00 97.00 101 ALA A N 1
ATOM 798 C CA . ALA A 1 101 ? -2.822 7.189 12.295 1.00 97.00 101 ALA A CA 1
ATOM 799 C C . ALA A 1 101 ? -3.394 6.944 10.884 1.00 97.00 101 ALA A C 1
ATOM 801 O O . ALA A 1 101 ? -2.810 6.183 10.100 1.00 97.00 101 ALA A O 1
ATOM 802 N N . HIS A 1 102 ? -4.479 7.631 10.509 1.00 97.25 102 HIS A N 1
ATOM 803 C CA . HIS A 1 102 ? -5.088 7.521 9.180 1.00 97.25 102 HIS A CA 1
ATOM 804 C C . HIS A 1 102 ? -4.191 8.090 8.073 1.00 97.25 102 HIS A C 1
ATOM 806 O O . HIS A 1 102 ? -4.256 7.624 6.931 1.00 97.25 102 HIS A O 1
ATOM 812 N N . PHE A 1 103 ? -3.291 9.033 8.388 1.00 96.50 103 PHE A N 1
ATOM 813 C CA . PHE A 1 103 ? -2.343 9.572 7.406 1.00 96.50 103 PHE A CA 1
ATOM 814 C C . PHE A 1 103 ? -1.421 8.496 6.818 1.00 96.50 103 PHE A C 1
ATOM 816 O O . PHE A 1 103 ? -0.943 8.646 5.689 1.00 96.50 103 PHE A O 1
ATOM 823 N N . SER A 1 104 ? -1.224 7.376 7.524 1.00 97.56 104 SER A N 1
ATOM 824 C CA . SER A 1 104 ? -0.462 6.237 7.007 1.00 97.56 104 SER A CA 1
ATOM 825 C C . SER A 1 104 ? -1.016 5.715 5.673 1.00 97.56 104 SER A C 1
ATOM 827 O O . SER A 1 104 ? -0.223 5.388 4.789 1.00 97.56 104 SER A O 1
ATOM 829 N N . ALA A 1 105 ? -2.341 5.731 5.458 1.00 97.88 105 ALA A N 1
ATOM 830 C CA . ALA A 1 105 ? -2.943 5.310 4.189 1.00 97.88 105 ALA A CA 1
ATOM 831 C C . ALA A 1 105 ? -2.436 6.150 3.008 1.00 97.88 105 ALA A C 1
ATOM 833 O O . ALA A 1 105 ? -2.101 5.604 1.956 1.00 97.88 105 ALA A O 1
ATOM 834 N N . PHE A 1 106 ? -2.335 7.471 3.181 1.00 97.94 106 PHE A N 1
ATOM 835 C CA . PHE A 1 106 ? -1.876 8.389 2.136 1.00 97.94 106 PHE A CA 1
ATOM 836 C C . PHE A 1 106 ? -0.419 8.113 1.763 1.00 97.94 106 PHE A C 1
ATOM 838 O O . PHE A 1 106 ? -0.094 7.951 0.584 1.00 97.94 106 PHE A O 1
ATOM 845 N N . GLY A 1 107 ? 0.450 7.995 2.770 1.00 97.69 107 GLY A N 1
ATOM 846 C CA . GLY A 1 107 ? 1.862 7.681 2.560 1.00 97.69 107 GLY A CA 1
ATOM 847 C C . GLY A 1 107 ? 2.053 6.334 1.862 1.00 97.69 107 GLY A C 1
ATOM 848 O O . GLY A 1 107 ? 2.774 6.243 0.868 1.00 97.69 107 GLY A O 1
ATOM 849 N N . LEU A 1 108 ? 1.357 5.294 2.329 1.00 98.69 108 LEU A N 1
ATOM 850 C CA . LEU A 1 108 ? 1.490 3.937 1.798 1.00 98.69 108 LEU A CA 1
ATOM 851 C C . LEU A 1 108 ? 0.902 3.781 0.393 1.00 98.69 108 LEU A C 1
ATOM 853 O O . LEU A 1 108 ? 1.501 3.101 -0.440 1.00 98.69 108 LEU A O 1
ATOM 857 N N . ILE A 1 109 ? -0.201 4.462 0.072 1.00 98.62 109 ILE A N 1
ATOM 858 C CA . ILE A 1 109 ? -0.696 4.551 -1.310 1.00 98.62 109 ILE A CA 1
ATOM 859 C C . ILE A 1 109 ? 0.332 5.240 -2.216 1.00 98.62 109 ILE A C 1
ATOM 861 O O . ILE A 1 109 ? 0.541 4.795 -3.346 1.00 98.62 109 ILE A O 1
ATOM 865 N N . GLY A 1 110 ? 1.029 6.264 -1.716 1.00 98.38 110 GLY A N 1
ATOM 866 C CA . GLY A 1 110 ? 2.164 6.865 -2.415 1.00 98.38 110 GLY A CA 1
ATOM 867 C C . GLY A 1 110 ? 3.267 5.846 -2.723 1.00 98.38 110 GLY A C 1
ATOM 868 O O . GLY A 1 110 ? 3.761 5.792 -3.849 1.00 98.38 110 GLY A O 1
ATOM 869 N N . VAL A 1 111 ? 3.603 4.967 -1.771 1.00 98.56 111 VAL A N 1
ATOM 870 C CA . VAL A 1 111 ? 4.570 3.875 -1.995 1.00 98.56 111 VAL A CA 1
ATOM 871 C C . VAL A 1 111 ? 4.073 2.897 -3.069 1.00 98.56 111 VAL A C 1
ATOM 873 O O . VAL A 1 111 ? 4.855 2.477 -3.922 1.00 98.56 111 VAL A O 1
ATOM 876 N N . LEU A 1 112 ? 2.775 2.578 -3.122 1.00 98.56 112 LEU A N 1
ATOM 877 C CA . LEU A 1 112 ? 2.221 1.670 -4.141 1.00 98.56 112 LEU A CA 1
ATOM 878 C C . LEU A 1 112 ? 2.427 2.156 -5.587 1.00 98.56 112 LEU A C 1
ATOM 880 O O . LEU A 1 112 ? 2.385 1.332 -6.508 1.00 98.56 112 LEU A O 1
ATOM 884 N N . LEU A 1 113 ? 2.716 3.444 -5.814 1.00 97.94 113 LEU A N 1
ATOM 885 C CA . LEU A 1 113 ? 3.049 3.980 -7.139 1.00 97.94 113 LEU A CA 1
ATOM 886 C C . LEU A 1 113 ? 4.310 3.354 -7.750 1.00 97.94 113 LEU A C 1
ATOM 888 O O . LEU A 1 113 ? 4.422 3.316 -8.979 1.00 97.94 113 LEU A O 1
ATOM 892 N N . TYR A 1 114 ? 5.217 2.786 -6.943 1.00 96.69 114 TYR A N 1
ATOM 893 C CA . TYR A 1 114 ? 6.370 2.030 -7.452 1.00 96.69 114 TYR A CA 1
ATOM 894 C C . TYR A 1 114 ? 5.954 0.861 -8.356 1.00 96.69 114 TYR A C 1
ATOM 896 O O . TYR A 1 114 ? 6.690 0.504 -9.277 1.00 96.69 114 TYR A O 1
ATOM 904 N N . TYR A 1 115 ? 4.756 0.295 -8.167 1.00 96.44 115 TYR A N 1
ATOM 905 C CA . TYR A 1 115 ? 4.248 -0.758 -9.046 1.00 96.44 115 TYR A CA 1
ATOM 906 C C . TYR A 1 115 ? 3.812 -0.281 -10.429 1.00 96.44 115 TYR A C 1
ATOM 908 O O . TYR A 1 115 ? 3.687 -1.118 -11.335 1.00 96.44 115 TYR A O 1
ATOM 916 N N . ARG A 1 116 ? 3.544 1.025 -10.589 1.00 96.00 116 ARG A N 1
ATOM 917 C CA . ARG A 1 116 ? 2.957 1.611 -11.807 1.00 96.00 116 ARG A CA 1
ATOM 918 C C . ARG A 1 116 ? 1.744 0.802 -12.281 1.00 96.00 116 ARG A C 1
ATOM 920 O O . ARG A 1 116 ? 1.624 0.397 -13.442 1.00 96.00 116 ARG A O 1
ATOM 927 N N . ASP A 1 117 ? 0.897 0.444 -11.324 1.00 96.12 117 ASP A N 1
ATOM 928 C CA . ASP A 1 117 ? -0.291 -0.367 -11.530 1.00 96.12 117 ASP A CA 1
ATOM 929 C C . ASP A 1 117 ? -1.460 0.240 -10.758 1.00 96.12 117 ASP A C 1
ATOM 931 O O . ASP A 1 117 ? -1.518 0.153 -9.540 1.00 96.12 117 ASP A O 1
ATOM 935 N N . TRP A 1 118 ? -2.403 0.868 -11.457 1.00 97.38 118 TRP A N 1
ATOM 936 C CA . TRP A 1 118 ? -3.554 1.520 -10.824 1.00 97.38 118 TRP A CA 1
ATOM 937 C C . TRP A 1 118 ? -4.418 0.543 -10.009 1.00 97.38 118 TRP A C 1
ATOM 939 O O . TRP A 1 118 ? -5.093 0.954 -9.067 1.00 97.38 118 TRP A O 1
ATOM 949 N N . ARG A 1 119 ? -4.370 -0.758 -10.333 1.00 98.19 119 ARG A N 1
ATOM 950 C CA . ARG A 1 119 ? -5.142 -1.794 -9.636 1.00 98.19 119 ARG A CA 1
ATOM 951 C C . ARG A 1 119 ? -4.712 -1.956 -8.181 1.00 98.19 119 ARG A C 1
ATOM 953 O O . ARG A 1 119 ? -5.542 -2.327 -7.362 1.00 98.19 119 ARG A O 1
ATOM 960 N N . THR A 1 120 ? -3.450 -1.669 -7.845 1.00 98.50 120 THR A N 1
ATOM 961 C CA . THR A 1 120 ? -2.990 -1.704 -6.447 1.00 98.50 120 THR A CA 1
ATOM 962 C C . THR A 1 120 ? -3.602 -0.561 -5.650 1.00 98.50 120 THR A C 1
ATOM 964 O O . THR A 1 120 ? -4.045 -0.781 -4.530 1.00 98.50 120 THR A O 1
ATOM 967 N N . ILE A 1 121 ? -3.717 0.626 -6.253 1.00 98.62 121 ILE A N 1
ATOM 968 C CA . ILE A 1 121 ? -4.390 1.775 -5.637 1.00 98.62 121 ILE A CA 1
ATOM 969 C C . ILE A 1 121 ? -5.861 1.434 -5.394 1.00 98.62 121 ILE A C 1
ATOM 971 O O . ILE A 1 121 ? -6.334 1.542 -4.270 1.00 98.62 121 ILE A O 1
ATOM 975 N N . ALA A 1 122 ? -6.553 0.922 -6.418 1.00 98.62 122 ALA A N 1
ATOM 976 C CA . ALA A 1 122 ? -7.953 0.521 -6.303 1.00 98.62 122 ALA A CA 1
ATOM 977 C C . ALA A 1 122 ? -8.169 -0.561 -5.229 1.00 98.62 122 ALA A C 1
ATOM 979 O O . ALA A 1 122 ? -9.093 -0.447 -4.427 1.00 98.62 122 ALA A O 1
ATOM 980 N N . ALA A 1 123 ? -7.308 -1.582 -5.175 1.00 98.81 123 ALA A N 1
ATOM 981 C CA . ALA A 1 123 ? -7.396 -2.637 -4.168 1.00 98.81 123 ALA A CA 1
ATOM 982 C C . ALA A 1 123 ? -7.188 -2.104 -2.745 1.00 98.81 123 ALA A C 1
ATOM 984 O O . ALA A 1 123 ? -7.980 -2.434 -1.866 1.00 98.81 123 ALA A O 1
ATOM 985 N N . ALA A 1 124 ? -6.187 -1.243 -2.526 1.00 98.81 124 ALA A N 1
ATOM 986 C CA . ALA A 1 124 ? -5.981 -0.589 -1.235 1.00 98.81 124 ALA A CA 1
ATOM 987 C C . ALA A 1 124 ? -7.203 0.253 -0.829 1.00 98.81 124 ALA A C 1
ATOM 989 O O . ALA A 1 124 ? -7.715 0.099 0.276 1.00 98.81 124 ALA A O 1
ATOM 990 N N . THR A 1 125 ? -7.725 1.087 -1.735 1.00 98.69 125 THR A N 1
ATOM 991 C CA . THR A 1 125 ? -8.908 1.925 -1.479 1.00 98.69 125 THR A CA 1
ATOM 992 C C . THR A 1 125 ? -10.134 1.094 -1.109 1.00 98.69 125 THR A C 1
ATOM 994 O O . THR A 1 125 ? -10.798 1.383 -0.117 1.00 98.69 125 THR A O 1
ATOM 997 N N . VAL A 1 126 ? -10.436 0.043 -1.875 1.00 9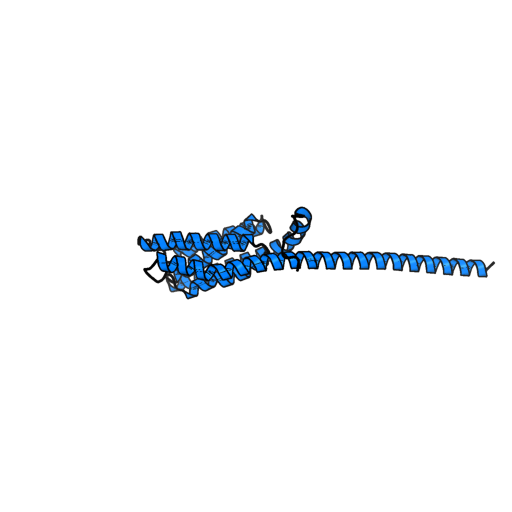8.69 126 VAL A N 1
ATOM 998 C CA . VAL A 1 126 ? -11.577 -0.832 -1.575 1.00 98.69 126 VAL A CA 1
ATOM 999 C C . VAL A 1 126 ? -11.378 -1.520 -0.229 1.00 98.69 126 VAL A C 1
ATOM 1001 O O . VAL A 1 126 ? -12.293 -1.524 0.590 1.00 98.69 126 VAL A O 1
ATOM 1004 N N . PHE A 1 127 ? -10.186 -2.064 0.023 1.00 98.75 127 PHE A N 1
ATOM 1005 C CA . PHE A 1 127 ? -9.892 -2.761 1.269 1.00 98.75 127 PHE A CA 1
ATOM 1006 C C . PHE A 1 127 ? -10.090 -1.852 2.485 1.00 98.75 127 PHE A C 1
ATOM 1008 O O . PHE A 1 127 ? -10.780 -2.233 3.430 1.00 98.75 127 PHE A O 1
ATOM 1015 N N . ILE A 1 128 ? -9.524 -0.642 2.459 1.00 98.38 128 ILE A N 1
ATOM 1016 C CA . ILE A 1 128 ? -9.593 0.264 3.606 1.00 98.38 128 ILE A CA 1
ATOM 1017 C C . ILE A 1 128 ? -11.013 0.789 3.827 1.00 98.38 128 ILE A C 1
ATOM 1019 O O . ILE A 1 128 ? -11.461 0.830 4.967 1.00 98.38 128 ILE A O 1
ATOM 1023 N N . TYR A 1 129 ? -11.774 1.076 2.764 1.00 98.56 129 TYR A N 1
ATOM 1024 C CA . TYR A 1 129 ? -13.187 1.443 2.891 1.00 98.56 129 TYR A CA 1
ATOM 1025 C C . TYR A 1 129 ? -14.032 0.319 3.480 1.00 98.56 129 TYR A C 1
ATOM 1027 O O . TYR A 1 129 ? -14.857 0.580 4.354 1.00 98.56 129 TYR A O 1
ATOM 1035 N N . VAL A 1 130 ? -13.814 -0.929 3.056 1.00 98.62 130 VAL A N 1
ATOM 1036 C CA . VAL A 1 130 ? -14.496 -2.084 3.654 1.00 98.62 130 VAL A CA 1
ATOM 1037 C C . VAL A 1 130 ? -14.121 -2.217 5.127 1.00 98.62 130 VAL A C 1
ATOM 1039 O O . VAL A 1 130 ? -15.007 -2.416 5.953 1.00 98.62 130 VAL A O 1
ATOM 1042 N N . GLN A 1 131 ? -12.846 -2.055 5.485 1.00 97.88 131 GLN A N 1
ATOM 1043 C CA . GLN A 1 131 ? -12.423 -2.124 6.882 1.00 97.88 131 GLN A CA 1
ATOM 1044 C C . GLN A 1 131 ? -13.021 -0.987 7.723 1.00 97.88 131 GLN A C 1
ATOM 1046 O O . GLN A 1 131 ? -13.457 -1.251 8.841 1.00 97.88 131 GLN A O 1
ATOM 1051 N N . HIS A 1 132 ? -13.121 0.234 7.192 1.00 98.25 132 HIS A N 1
ATOM 1052 C CA . HIS A 1 132 ? -13.729 1.359 7.908 1.00 98.25 132 HIS A CA 1
ATOM 1053 C C . HIS A 1 132 ? -15.241 1.183 8.064 1.00 98.25 132 HIS A C 1
ATOM 1055 O O . HIS A 1 132 ? -15.787 1.465 9.128 1.00 98.25 132 HIS A O 1
ATOM 1061 N N . LEU A 1 133 ? -15.916 0.671 7.032 1.00 98.56 133 LEU A N 1
ATOM 1062 C CA . LEU A 1 133 ? -17.346 0.383 7.074 1.00 98.56 133 LEU A CA 1
ATOM 1063 C C . LEU A 1 133 ? -17.645 -0.736 8.074 1.00 98.56 133 LEU A C 1
ATOM 1065 O O . LEU A 1 133 ? -18.441 -0.551 8.987 1.00 98.56 133 LEU A O 1
ATOM 1069 N N . VAL A 1 134 ? -17.002 -1.895 7.915 1.00 98.38 134 VAL A N 1
ATOM 1070 C CA . VAL A 1 134 ? -17.268 -3.086 8.734 1.00 98.38 134 VAL A CA 1
ATOM 1071 C C . VAL A 1 134 ? -16.743 -2.899 10.154 1.00 98.38 134 VAL A C 1
ATOM 1073 O O . VAL A 1 134 ? -17.477 -3.136 11.108 1.00 98.38 134 VAL A O 1
ATOM 1076 N N . GLY A 1 135 ? -15.493 -2.456 10.306 1.00 97.62 135 GLY A N 1
ATOM 1077 C CA . GLY A 1 135 ? -14.851 -2.236 11.602 1.00 97.62 135 GLY A CA 1
ATOM 1078 C C . GLY A 1 135 ? -15.461 -1.067 12.369 1.00 97.62 135 GLY A C 1
ATOM 1079 O O . GLY A 1 135 ? -15.712 -1.191 13.564 1.00 97.62 135 GLY A O 1
ATOM 1080 N N . GLY A 1 136 ? -15.771 0.039 11.688 1.00 97.69 136 GLY A N 1
ATOM 1081 C CA . GLY A 1 136 ? -16.433 1.176 12.319 1.00 97.69 136 GLY A CA 1
ATOM 1082 C C . GLY A 1 136 ? -17.874 0.847 12.708 1.00 97.69 136 GLY A C 1
ATOM 1083 O O . GLY A 1 136 ? -18.295 1.179 13.811 1.00 97.69 136 GLY A O 1
ATOM 1084 N N . TYR A 1 137 ? -18.614 0.104 11.877 1.00 98.06 137 TYR A N 1
ATOM 1085 C CA . TYR A 1 137 ? -19.950 -0.359 12.255 1.00 98.06 137 TYR A CA 1
ATOM 1086 C C . TYR A 1 137 ? -19.893 -1.334 13.439 1.00 98.06 137 TYR A C 1
ATOM 1088 O O . TYR A 1 137 ? -20.635 -1.176 14.405 1.00 98.06 137 TYR A O 1
ATOM 1096 N N . ALA A 1 138 ? -18.958 -2.286 13.429 1.00 98.25 138 ALA A N 1
ATOM 1097 C CA . ALA A 1 138 ? -18.685 -3.172 14.558 1.00 98.25 138 ALA A CA 1
ATOM 1098 C C . ALA A 1 138 ? -18.374 -2.419 15.863 1.00 98.25 138 ALA A C 1
ATOM 1100 O O . ALA A 1 138 ? -18.872 -2.804 16.922 1.00 98.25 138 ALA A O 1
ATOM 1101 N N . GLN A 1 139 ? -17.599 -1.333 15.789 1.00 98.00 139 GLN A N 1
ATOM 1102 C CA . GLN A 1 139 ? -17.332 -0.453 16.927 1.00 98.00 139 GLN A CA 1
ATOM 1103 C C . GLN A 1 139 ? -18.633 0.149 17.485 1.00 98.00 139 GLN A C 1
ATOM 1105 O O . GLN A 1 139 ? -18.812 0.178 18.701 1.00 98.00 139 GLN A O 1
ATOM 1110 N N . THR A 1 140 ? -19.590 0.550 16.632 1.00 97.50 140 THR A N 1
ATOM 1111 C CA . THR A 1 140 ? -20.908 1.045 17.100 1.00 97.50 140 THR A CA 1
ATOM 1112 C C . THR A 1 140 ? -21.736 -0.009 17.837 1.00 97.50 140 THR A C 1
ATOM 1114 O O . THR A 1 140 ? -22.587 0.340 18.651 1.00 97.50 140 THR A O 1
ATOM 1117 N N . LEU A 1 141 ? -21.468 -1.293 17.585 1.00 97.88 141 LEU A N 1
ATOM 1118 C CA . LEU A 1 141 ? -22.098 -2.424 18.270 1.00 97.88 141 LEU A CA 1
ATOM 1119 C C . LEU A 1 141 ? -21.376 -2.806 19.576 1.00 97.88 141 LEU A C 1
ATOM 1121 O O . LEU A 1 141 ? -21.754 -3.782 20.219 1.00 97.88 141 LEU A O 1
ATOM 1125 N N . GLY A 1 142 ? -20.338 -2.060 19.971 1.00 96.81 142 GLY A N 1
ATOM 1126 C CA . GLY A 1 142 ? -19.567 -2.296 21.192 1.00 96.81 142 GLY A CA 1
ATOM 1127 C C . GLY A 1 142 ? -18.470 -3.354 21.060 1.00 96.81 142 GLY A C 1
ATOM 1128 O O . GLY A 1 142 ? -17.907 -3.768 22.073 1.00 96.81 142 GLY A O 1
ATOM 1129 N N . MET A 1 143 ? -18.143 -3.805 19.841 1.00 97.56 143 MET A N 1
ATOM 1130 C CA . MET A 1 143 ? -16.977 -4.673 19.650 1.00 97.56 143 MET A CA 1
ATOM 1131 C C . MET A 1 143 ? -15.685 -3.890 19.936 1.00 97.56 143 MET A C 1
ATOM 1133 O O . MET A 1 143 ? -15.611 -2.713 19.579 1.00 97.56 143 MET A O 1
ATOM 1137 N N . PRO A 1 144 ? -14.648 -4.518 20.527 1.00 95.31 144 PRO A N 1
ATOM 1138 C CA . PRO A 1 144 ? -13.394 -3.855 20.895 1.00 95.31 144 PRO A CA 1
ATOM 1139 C C . PRO A 1 144 ? -12.486 -3.639 19.670 1.00 95.31 144 PRO A C 1
ATOM 1141 O O . PRO A 1 144 ? -11.349 -4.099 19.619 1.00 95.31 144 PRO A O 1
ATOM 1144 N N . VAL A 1 145 ? -13.016 -2.965 18.653 1.00 96.44 145 VAL A N 1
ATOM 1145 C CA . VAL A 1 145 ? -12.330 -2.538 17.434 1.00 96.44 145 VAL A CA 1
ATOM 1146 C C . VAL A 1 145 ? -12.447 -1.022 17.374 1.00 96.44 145 VAL A C 1
ATOM 1148 O O . VAL A 1 145 ? -13.497 -0.473 17.690 1.00 96.44 145 VAL A O 1
ATOM 1151 N N . TYR A 1 146 ? -11.372 -0.351 16.974 1.00 97.69 146 TYR A N 1
ATOM 1152 C CA . TYR A 1 146 ? -11.310 1.108 16.952 1.00 97.69 146 TYR A CA 1
ATOM 1153 C C . TYR A 1 146 ? -10.943 1.564 15.545 1.00 97.69 146 TYR A C 1
ATOM 1155 O O . TYR A 1 146 ? -9.949 1.103 14.984 1.00 97.69 146 TYR A O 1
ATOM 1163 N N . VAL A 1 147 ? -11.786 2.416 14.973 1.00 97.94 147 VAL A N 1
ATOM 1164 C CA . VAL A 1 147 ? -11.658 2.983 13.627 1.00 97.94 147 VAL A CA 1
ATOM 1165 C C . VAL A 1 147 ? -11.829 4.494 13.688 1.00 97.94 147 VAL A C 1
ATOM 1167 O O . VAL A 1 147 ? -10.988 5.210 13.168 1.00 97.94 147 VAL A O 1
ATOM 1170 N N . PHE A 1 148 ? -12.879 4.974 14.356 1.00 97.62 148 PHE A N 1
ATOM 1171 C CA . PHE A 1 148 ? -13.134 6.404 14.528 1.00 97.62 148 PHE A CA 1
ATOM 1172 C C . PHE A 1 148 ? -13.120 6.779 16.011 1.00 97.62 148 PHE A C 1
ATOM 1174 O O . PHE A 1 148 ? -13.614 6.027 16.851 1.00 97.62 148 PHE A O 1
ATOM 1181 N N . ASP A 1 149 ? -12.609 7.965 16.319 1.00 96.06 149 ASP A N 1
ATOM 1182 C CA . ASP A 1 149 ? -12.560 8.574 17.656 1.00 96.06 149 ASP A CA 1
ATOM 1183 C C . ASP A 1 149 ? -13.879 9.269 18.064 1.00 96.06 149 ASP A C 1
ATOM 1185 O O . ASP A 1 149 ? -13.983 9.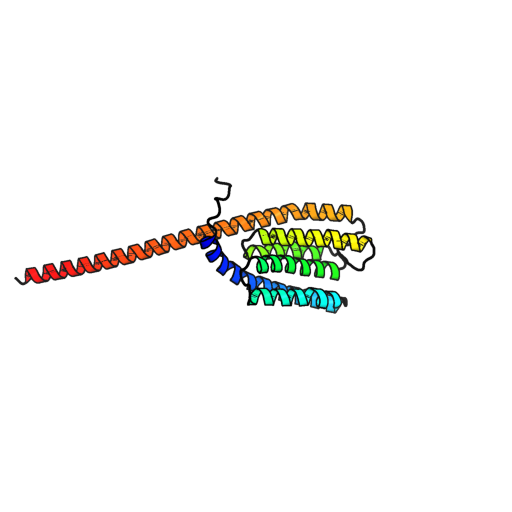900 19.116 1.00 96.06 149 ASP A O 1
ATOM 1189 N N . THR A 1 150 ? -14.919 9.131 17.241 1.00 94.62 150 THR A N 1
ATOM 1190 C CA . THR A 1 150 ? -16.230 9.763 17.401 1.00 94.62 150 THR A CA 1
ATOM 1191 C C . THR A 1 150 ? -17.367 8.735 17.338 1.00 94.62 150 THR A C 1
ATOM 1193 O O . THR A 1 150 ? -17.312 7.794 16.541 1.00 94.62 150 THR A O 1
ATOM 1196 N N . PRO A 1 151 ? -18.459 8.926 18.108 1.00 93.00 151 PRO A N 1
ATOM 1197 C CA . PRO A 1 151 ? -19.635 8.066 18.018 1.00 93.00 151 PRO A CA 1
ATOM 1198 C C . PRO A 1 151 ? -20.502 8.324 16.767 1.00 93.00 151 PRO A C 1
ATOM 1200 O O . PRO A 1 151 ? -21.403 7.534 16.484 1.00 93.00 151 PRO A O 1
ATOM 1203 N N . GLN A 1 152 ? -20.271 9.393 15.990 1.00 96.06 152 GLN A N 1
ATOM 1204 C CA . GLN A 1 152 ? -21.076 9.735 14.802 1.00 96.06 152 GLN A CA 1
ATOM 1205 C C . GLN A 1 152 ? -20.688 8.933 13.541 1.00 96.06 152 GLN A C 1
ATOM 1207 O O . GLN A 1 152 ? -20.416 9.503 12.484 1.00 96.06 152 GLN A O 1
ATOM 1212 N N . PHE A 1 153 ? -20.717 7.600 13.626 1.00 97.00 153 PHE A N 1
ATOM 1213 C CA . PHE A 1 153 ? -20.208 6.686 12.594 1.00 97.00 153 PHE A CA 1
ATOM 1214 C C . PHE A 1 153 ? -20.636 7.020 11.156 1.00 97.00 153 PHE A C 1
ATOM 1216 O O . PHE A 1 153 ? -19.775 7.223 10.306 1.00 97.00 153 PHE A O 1
ATOM 1223 N N . TRP A 1 154 ? -21.941 7.095 10.863 1.00 97.94 154 TRP A N 1
ATOM 1224 C CA . TRP A 1 154 ? -22.410 7.271 9.481 1.00 97.94 154 TRP A CA 1
ATOM 1225 C C . TRP A 1 154 ? -21.945 8.587 8.860 1.00 97.94 154 TRP A C 1
ATOM 1227 O O . TRP A 1 154 ? -21.543 8.611 7.700 1.00 97.94 154 TRP A O 1
ATOM 1237 N N . PHE A 1 155 ? -21.982 9.673 9.631 1.00 98.06 155 PHE A N 1
ATOM 1238 C CA . PHE A 1 155 ? -21.527 10.975 9.160 1.00 98.06 155 PHE A CA 1
ATOM 1239 C C . PHE A 1 155 ? -20.017 10.960 8.898 1.00 98.06 155 PHE A C 1
ATOM 1241 O O . PHE A 1 155 ? -19.577 11.306 7.800 1.00 98.06 155 PHE A O 1
ATOM 1248 N N . THR A 1 156 ? -19.235 10.483 9.869 1.00 96.62 156 THR A N 1
ATOM 1249 C CA . THR A 1 156 ? -17.772 10.427 9.777 1.00 96.62 156 THR A CA 1
ATOM 1250 C C . THR A 1 156 ? -17.305 9.490 8.666 1.00 96.62 156 THR A C 1
ATOM 1252 O O . THR A 1 156 ? -16.410 9.857 7.912 1.00 96.62 156 THR A O 1
ATOM 1255 N N . PHE A 1 157 ? -17.939 8.327 8.488 1.00 98.00 157 PHE A N 1
ATOM 1256 C CA . PHE A 1 157 ? -17.610 7.379 7.422 1.00 98.00 157 PHE A CA 1
ATOM 1257 C C . PHE A 1 157 ? -17.763 8.007 6.031 1.00 98.00 157 PHE A C 1
ATOM 1259 O O . PHE A 1 157 ? -16.835 7.955 5.224 1.00 98.00 157 PHE A O 1
ATOM 1266 N N . TRP A 1 158 ? -18.905 8.643 5.747 1.00 98.38 158 TRP A N 1
ATOM 1267 C CA . TRP A 1 158 ? -19.129 9.264 4.439 1.00 98.38 158 TRP A CA 1
ATOM 1268 C C . TRP A 1 158 ? -18.223 10.469 4.198 1.00 98.38 158 TRP A C 1
ATOM 1270 O O . TRP A 1 158 ? -17.733 10.647 3.082 1.00 98.38 158 TRP A O 1
ATOM 1280 N N . LEU A 1 159 ? -17.947 11.259 5.238 1.00 97.38 159 LEU A N 1
ATOM 1281 C CA . LEU A 1 159 ? -16.991 12.361 5.169 1.00 97.38 159 LEU A CA 1
ATOM 1282 C C . LEU A 1 159 ? -15.571 11.846 4.887 1.00 97.38 159 LEU A C 1
ATOM 1284 O O . LEU A 1 159 ? -14.883 12.378 4.016 1.00 97.38 159 LEU A O 1
ATOM 1288 N N . HIS A 1 160 ? -15.166 10.759 5.545 1.00 95.62 160 HIS A N 1
ATOM 1289 C CA . HIS A 1 160 ? -13.879 10.106 5.328 1.00 95.62 160 HIS A CA 1
ATOM 1290 C C . HIS A 1 160 ? -13.738 9.590 3.885 1.00 95.62 160 HIS A C 1
ATOM 1292 O O . HIS A 1 160 ? -12.733 9.857 3.221 1.00 95.62 160 HIS A O 1
ATOM 1298 N N . VAL A 1 161 ? -14.771 8.924 3.352 1.00 97.56 161 VAL A N 1
ATOM 1299 C CA . VAL A 1 161 ? -14.820 8.502 1.940 1.00 97.56 161 VAL A CA 1
ATOM 1300 C C . VAL A 1 161 ? -14.686 9.710 1.012 1.00 97.56 161 VAL A C 1
ATOM 1302 O O . VAL A 1 161 ? -13.834 9.705 0.122 1.00 97.56 161 VAL A O 1
ATOM 1305 N N . ALA A 1 162 ? -15.478 10.763 1.236 1.00 97.50 162 ALA A N 1
ATOM 1306 C CA . ALA A 1 162 ? -15.495 11.951 0.388 1.00 97.50 162 ALA A CA 1
ATOM 1307 C C . ALA A 1 162 ? -14.141 12.677 0.348 1.00 97.50 162 ALA A C 1
ATOM 1309 O O . ALA A 1 162 ? -13.714 13.102 -0.723 1.00 97.50 162 ALA A O 1
ATOM 1310 N N . TYR A 1 163 ? -13.441 12.792 1.480 1.00 95.69 163 TYR A N 1
ATOM 1311 C CA . TYR A 1 163 ? -12.133 13.456 1.543 1.00 95.69 163 TYR A CA 1
ATOM 1312 C C . TYR A 1 163 ? -11.006 12.619 0.945 1.00 95.69 163 TYR A C 1
ATOM 1314 O O . TYR A 1 163 ? -10.069 13.169 0.365 1.00 95.69 163 TYR A O 1
ATOM 1322 N N . PHE A 1 164 ? -11.096 11.292 1.033 1.00 97.12 164 PHE A 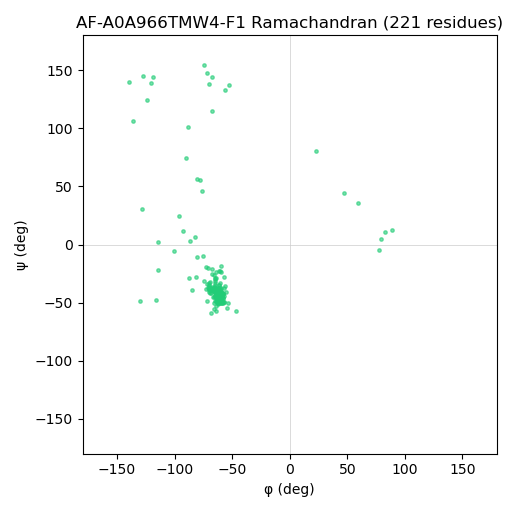N 1
ATOM 1323 C CA . PHE A 1 164 ? -10.065 10.418 0.485 1.00 97.12 164 PHE A CA 1
ATOM 1324 C C . PHE A 1 164 ? -10.208 10.195 -1.027 1.00 97.12 164 PHE A C 1
ATOM 1326 O O . PHE A 1 164 ? -9.207 9.992 -1.720 1.00 97.12 164 PHE A O 1
ATOM 1333 N N . LEU A 1 165 ? -11.433 10.283 -1.560 1.00 97.69 165 LEU A N 1
ATOM 1334 C CA . LEU A 1 165 ? -11.742 9.972 -2.957 1.00 97.69 165 LEU A CA 1
ATOM 1335 C C . LEU A 1 165 ? -10.936 10.801 -3.986 1.00 97.69 165 LEU A C 1
ATOM 1337 O O . LEU A 1 165 ? -10.406 10.197 -4.927 1.00 97.69 165 LEU A O 1
ATOM 1341 N N . PRO A 1 166 ? -10.761 12.134 -3.842 1.00 98.38 166 PRO A N 1
ATOM 1342 C CA . PRO A 1 166 ? -9.927 12.916 -4.756 1.00 98.38 166 PRO A CA 1
ATOM 1343 C C . PRO A 1 166 ? -8.464 12.460 -4.764 1.00 98.38 166 PRO A C 1
ATOM 1345 O O . PRO A 1 166 ? -7.857 12.349 -5.831 1.00 98.38 166 PRO A O 1
ATOM 1348 N N . PHE A 1 167 ? -7.909 12.143 -3.590 1.00 98.38 167 PHE A N 1
ATOM 1349 C CA . PHE A 1 167 ? -6.527 11.684 -3.461 1.00 98.38 167 PHE A CA 1
ATOM 1350 C C . PHE A 1 167 ? -6.314 10.343 -4.171 1.00 98.38 167 PHE A C 1
ATOM 1352 O O . PHE A 1 167 ? -5.450 10.245 -5.043 1.00 98.38 167 PHE A O 1
ATOM 1359 N N . VAL A 1 168 ? -7.125 9.323 -3.869 1.00 98.25 168 VAL A N 1
ATOM 1360 C CA . VAL A 1 168 ? -6.969 7.990 -4.485 1.00 98.25 168 VAL A CA 1
ATOM 1361 C C . VAL A 1 168 ? -7.226 8.021 -5.993 1.00 98.25 168 VAL A C 1
ATOM 1363 O O . VAL A 1 168 ? -6.535 7.334 -6.747 1.00 98.25 168 VAL A O 1
ATOM 1366 N N . SER A 1 169 ? -8.143 8.882 -6.449 1.00 98.19 169 SER A N 1
ATOM 1367 C CA . SER A 1 169 ? -8.388 9.116 -7.877 1.00 98.19 169 SER A CA 1
ATOM 1368 C C . SER A 1 169 ? -7.146 9.686 -8.560 1.00 98.19 169 SER A C 1
ATOM 1370 O O . SER A 1 169 ? -6.698 9.156 -9.579 1.00 98.19 169 SER A O 1
ATOM 1372 N N . MET A 1 170 ? -6.532 10.717 -7.969 1.00 98.44 170 MET A N 1
ATOM 1373 C CA . MET A 1 170 ? -5.304 11.310 -8.499 1.00 98.44 170 MET A CA 1
ATOM 1374 C C . MET A 1 170 ? -4.133 10.319 -8.483 1.00 98.44 170 MET A C 1
ATOM 1376 O O . MET A 1 170 ? -3.392 10.237 -9.459 1.00 98.44 170 MET A O 1
ATOM 1380 N N . MET A 1 171 ? -3.978 9.518 -7.426 1.00 98.44 171 MET A N 1
ATOM 1381 C CA . MET A 1 171 ? -2.936 8.484 -7.359 1.00 98.44 171 MET A CA 1
ATOM 1382 C C . MET A 1 171 ? -3.145 7.388 -8.414 1.00 98.44 171 MET A C 1
ATOM 1384 O O . MET A 1 171 ? -2.182 6.932 -9.032 1.00 98.44 171 MET A O 1
ATOM 1388 N N . GLY A 1 172 ? -4.394 7.002 -8.691 1.00 97.81 172 GLY A N 1
ATOM 1389 C CA . GLY A 1 172 ? -4.731 6.091 -9.787 1.00 97.81 172 GLY A CA 1
ATOM 1390 C C . GLY A 1 172 ? -4.336 6.649 -11.159 1.00 97.81 172 GLY A C 1
ATOM 1391 O O . GLY A 1 172 ? -3.682 5.956 -11.943 1.00 97.81 172 GLY A O 1
ATOM 1392 N N . LEU A 1 173 ? -4.659 7.920 -11.427 1.00 98.06 173 LEU A N 1
ATOM 1393 C CA . LEU A 1 173 ? -4.264 8.620 -12.657 1.00 98.06 173 LEU A CA 1
ATOM 1394 C C . LEU A 1 173 ? -2.742 8.760 -12.779 1.00 98.06 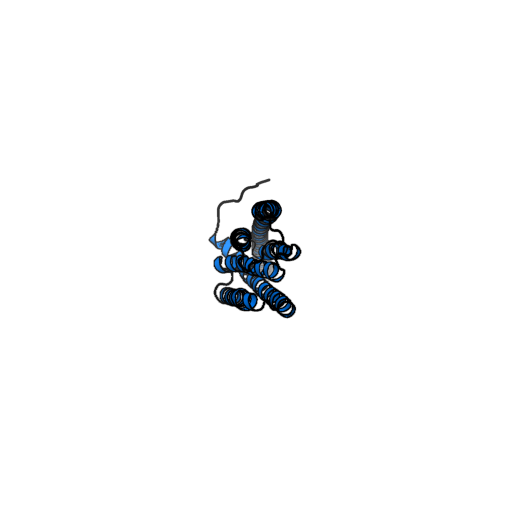173 LEU A C 1
ATOM 1396 O O . LEU A 1 173 ? -2.178 8.477 -13.837 1.00 98.06 173 LEU A O 1
ATOM 1400 N N . LEU A 1 174 ? -2.065 9.133 -11.692 1.00 97.94 174 LEU A N 1
ATOM 1401 C CA . LEU A 1 174 ? -0.608 9.227 -11.630 1.00 97.94 174 LEU A CA 1
ATOM 1402 C C . LEU A 1 174 ? 0.043 7.869 -11.915 1.00 97.94 174 LEU A C 1
ATOM 1404 O O . LEU A 1 174 ? 0.991 7.790 -12.689 1.00 97.94 174 LEU A O 1
ATOM 1408 N N . SER A 1 175 ? -0.501 6.784 -11.365 1.00 96.94 175 SER A N 1
ATOM 1409 C CA . SER A 1 175 ? -0.030 5.421 -11.626 1.00 96.94 175 SER A CA 1
ATOM 1410 C C . SER A 1 175 ? -0.143 5.039 -13.109 1.00 96.94 175 SER A C 1
ATOM 1412 O O . SER A 1 175 ? 0.791 4.470 -13.682 1.00 96.94 175 SER A O 1
ATOM 1414 N N . LEU A 1 176 ? -1.251 5.409 -13.765 1.00 95.12 176 LEU A N 1
ATOM 1415 C CA . LEU A 1 176 ? -1.424 5.237 -15.212 1.00 95.12 176 LEU A CA 1
ATOM 1416 C C . LEU A 1 176 ? -0.416 6.068 -16.013 1.00 95.12 176 LEU A C 1
ATOM 1418 O O . LEU A 1 176 ? 0.184 5.555 -16.959 1.00 95.12 176 LEU A O 1
ATOM 1422 N N . TRP A 1 177 ? -0.202 7.328 -15.629 1.00 95.56 177 TRP A N 1
ATOM 1423 C CA . TRP A 1 177 ? 0.762 8.201 -16.294 1.00 95.56 177 TRP A CA 1
ATOM 1424 C C . TRP A 1 177 ? 2.194 7.671 -16.158 1.00 95.56 177 TRP A C 1
ATOM 1426 O O . TRP A 1 177 ? 2.876 7.508 -17.166 1.00 95.56 177 TRP A O 1
ATOM 1436 N N . LEU A 1 178 ? 2.610 7.275 -14.951 1.00 94.75 178 LEU A N 1
ATOM 1437 C CA . LEU A 1 178 ? 3.920 6.672 -14.690 1.00 94.75 178 LEU A CA 1
ATOM 1438 C C . LEU A 1 178 ? 4.130 5.369 -15.471 1.00 94.75 178 LEU A C 1
ATOM 1440 O O . LEU A 1 178 ? 5.238 5.105 -15.940 1.00 94.75 178 LEU A O 1
ATOM 1444 N N . LYS A 1 179 ? 3.083 4.547 -15.627 1.00 93.25 179 LYS A N 1
ATOM 1445 C CA . LYS A 1 179 ? 3.132 3.349 -16.475 1.00 93.25 179 LYS A CA 1
ATOM 1446 C C . LYS A 1 179 ? 3.398 3.727 -17.934 1.00 93.25 179 LYS A C 1
ATOM 1448 O O . LYS A 1 179 ? 4.284 3.143 -18.554 1.00 93.25 179 LYS A O 1
ATOM 1453 N N . ASN A 1 180 ? 2.636 4.675 -18.473 1.00 91.19 180 ASN A N 1
ATOM 1454 C CA . ASN A 1 180 ? 2.751 5.086 -19.872 1.00 91.19 180 ASN A CA 1
ATOM 1455 C C . ASN A 1 180 ? 4.109 5.741 -20.160 1.00 91.19 180 ASN A C 1
ATOM 1457 O O . ASN A 1 180 ? 4.730 5.420 -21.170 1.00 91.19 180 ASN A O 1
ATOM 1461 N N . GLU A 1 181 ? 4.596 6.584 -19.249 1.00 92.25 181 GLU A N 1
ATOM 1462 C CA . GLU A 1 181 ? 5.913 7.219 -19.337 1.00 92.25 181 GLU A CA 1
ATOM 1463 C C . GLU A 1 181 ? 7.036 6.174 -19.344 1.00 92.25 181 GLU A C 1
ATOM 1465 O O . GLU A 1 181 ? 7.911 6.203 -20.205 1.00 92.25 181 GLU A O 1
ATOM 1470 N N . ALA A 1 182 ? 6.974 5.179 -18.453 1.00 89.94 182 ALA A N 1
ATOM 1471 C CA . ALA A 1 182 ? 7.965 4.106 -18.410 1.00 89.94 182 ALA A CA 1
ATOM 1472 C C . ALA A 1 182 ? 8.018 3.295 -19.717 1.00 89.94 182 ALA A C 1
ATOM 1474 O O . ALA A 1 182 ? 9.097 2.921 -20.182 1.00 89.94 182 ALA A O 1
ATOM 1475 N N . LEU A 1 183 ? 6.856 3.028 -20.319 1.00 89.44 183 LEU A N 1
ATOM 1476 C CA . LEU A 1 183 ? 6.771 2.333 -21.603 1.00 89.44 183 LEU A CA 1
ATOM 1477 C C . LEU A 1 183 ? 7.306 3.200 -22.751 1.00 89.44 183 LEU A C 1
ATOM 1479 O O . LEU A 1 183 ? 8.033 2.691 -23.604 1.00 89.44 183 LEU A O 1
ATOM 1483 N N . ALA A 1 184 ? 6.992 4.498 -22.764 1.00 89.44 184 ALA A N 1
ATOM 1484 C CA . ALA A 1 184 ? 7.490 5.438 -23.766 1.00 89.44 184 ALA A CA 1
ATOM 1485 C C . ALA A 1 184 ? 9.020 5.573 -23.707 1.00 89.44 184 ALA A C 1
ATOM 1487 O O . ALA A 1 184 ? 9.689 5.402 -24.724 1.00 89.44 184 ALA A O 1
ATOM 1488 N N . GLN A 1 185 ? 9.584 5.773 -22.512 1.00 88.75 185 GLN A N 1
ATOM 1489 C CA . GLN A 1 185 ? 11.032 5.853 -22.294 1.00 88.75 185 GLN A CA 1
ATOM 1490 C C . GLN A 1 185 ? 11.756 4.592 -22.772 1.00 88.75 185 GLN A C 1
ATOM 1492 O O . GLN A 1 185 ? 12.806 4.681 -23.410 1.00 88.75 185 GLN A O 1
ATOM 1497 N N . HIS A 1 186 ? 11.185 3.412 -22.513 1.00 86.94 186 HIS A N 1
ATOM 1498 C CA . HIS A 1 186 ? 11.780 2.160 -22.967 1.00 86.94 186 HIS A CA 1
ATOM 1499 C C . HIS A 1 186 ? 11.850 2.076 -24.496 1.00 86.94 186 HIS A C 1
ATOM 1501 O O . HIS A 1 186 ? 12.886 1.691 -25.036 1.00 86.94 186 HIS A O 1
ATOM 1507 N N . ARG A 1 187 ? 10.779 2.471 -25.199 1.00 87.31 187 ARG A N 1
ATOM 1508 C CA . ARG A 1 187 ? 10.751 2.488 -26.671 1.00 87.31 187 ARG A CA 1
ATOM 1509 C C . ARG A 1 187 ? 11.837 3.406 -27.235 1.00 87.31 187 ARG A C 1
ATOM 1511 O O . ARG A 1 187 ? 12.616 2.960 -28.072 1.00 87.31 187 ARG A O 1
ATOM 1518 N N . THR A 1 188 ? 11.968 4.619 -26.697 1.00 90.12 188 THR A N 1
ATOM 1519 C CA . THR A 1 188 ? 13.006 5.577 -27.112 1.00 90.12 188 THR A CA 1
ATOM 1520 C C . THR A 1 188 ? 14.420 5.024 -26.911 1.00 90.12 188 THR A C 1
ATOM 1522 O O . THR A 1 188 ? 15.266 5.133 -27.798 1.00 90.12 188 THR A O 1
ATOM 1525 N N . ILE A 1 189 ? 14.690 4.378 -25.770 1.00 89.94 189 ILE A N 1
ATOM 1526 C CA . ILE A 1 189 ? 15.998 3.758 -25.497 1.00 89.94 189 ILE A CA 1
ATOM 1527 C C . ILE A 1 189 ? 16.284 2.624 -26.491 1.00 89.94 189 ILE A C 1
ATOM 1529 O O . ILE A 1 189 ? 17.395 2.526 -27.010 1.00 89.94 189 ILE A O 1
ATOM 1533 N N . GLN A 1 190 ? 15.290 1.784 -26.791 1.00 88.75 190 GLN A N 1
ATOM 1534 C CA . GLN A 1 190 ? 15.437 0.685 -27.749 1.00 88.75 190 GLN A CA 1
ATOM 1535 C C . GLN A 1 190 ? 15.714 1.188 -29.169 1.00 88.75 190 GLN A C 1
ATOM 1537 O O . GLN A 1 190 ? 16.579 0.649 -29.857 1.00 88.75 190 GLN A O 1
ATOM 1542 N N . GLU A 1 191 ? 15.021 2.236 -29.609 1.00 92.31 191 GLU A N 1
ATOM 1543 C CA . GLU A 1 191 ? 15.262 2.870 -30.909 1.00 92.31 191 GLU A CA 1
ATOM 1544 C C . GLU A 1 191 ? 16.666 3.483 -30.992 1.00 92.31 191 GLU A C 1
ATOM 1546 O O . GLU A 1 191 ? 17.371 3.285 -31.987 1.00 92.31 191 GLU A O 1
ATOM 1551 N N . GLY A 1 192 ? 17.118 4.145 -29.922 1.00 93.31 192 GLY A N 1
ATOM 1552 C CA . GLY A 1 192 ? 18.478 4.673 -29.816 1.00 93.31 192 GLY A CA 1
ATOM 1553 C C . GLY A 1 192 ? 19.542 3.575 -29.892 1.00 93.31 192 GLY A C 1
ATOM 1554 O O . GLY A 1 192 ? 20.505 3.698 -30.651 1.00 93.31 192 GLY A O 1
ATOM 1555 N N . LEU A 1 193 ? 19.344 2.464 -29.174 1.00 94.31 193 LEU A N 1
ATOM 1556 C CA . LEU A 1 193 ? 20.240 1.304 -29.216 1.00 94.31 193 LEU A CA 1
ATOM 1557 C C . LEU A 1 193 ? 20.283 0.662 -30.608 1.00 94.31 193 LEU A C 1
ATOM 1559 O O . LEU A 1 193 ? 21.370 0.396 -31.121 1.00 94.31 193 LEU A O 1
ATOM 1563 N N . ARG A 1 194 ? 19.129 0.469 -31.259 1.00 94.25 194 ARG A N 1
ATOM 1564 C CA . ARG A 1 194 ? 19.056 -0.056 -32.635 1.00 94.25 194 ARG A CA 1
ATOM 1565 C C . ARG A 1 194 ? 19.795 0.842 -33.622 1.00 94.25 194 ARG A C 1
ATOM 1567 O O . ARG A 1 194 ? 20.584 0.350 -34.424 1.00 94.25 194 ARG A O 1
ATOM 1574 N N . THR A 1 195 ? 19.586 2.153 -33.524 1.00 95.56 195 THR A N 1
ATOM 1575 C CA . THR A 1 195 ? 20.257 3.141 -34.380 1.00 95.56 195 THR A CA 1
ATOM 1576 C C . THR A 1 195 ? 21.769 3.124 -34.161 1.00 95.56 195 THR A C 1
ATOM 1578 O O . THR A 1 195 ? 22.534 3.095 -35.124 1.00 95.56 195 THR A O 1
ATOM 1581 N N . ALA A 1 196 ? 22.222 3.063 -32.904 1.00 95.19 196 ALA A N 1
ATOM 1582 C CA . ALA A 1 196 ? 23.642 2.977 -32.574 1.00 95.19 196 ALA A CA 1
ATOM 1583 C C . ALA A 1 196 ? 24.289 1.687 -33.108 1.00 95.19 196 ALA A C 1
ATOM 1585 O O . ALA A 1 196 ? 25.411 1.728 -33.616 1.00 95.19 196 ALA A O 1
ATOM 1586 N N . HIS A 1 197 ? 23.588 0.553 -33.028 1.00 96.38 197 HIS A N 1
ATOM 1587 C CA . HIS A 1 197 ? 24.051 -0.719 -33.588 1.00 96.38 197 HIS A CA 1
ATOM 1588 C C . HIS A 1 197 ? 24.162 -0.655 -35.116 1.00 96.38 197 HIS A C 1
ATOM 1590 O O . HIS A 1 197 ? 25.220 -0.973 -35.658 1.00 96.38 197 HIS A O 1
ATOM 1596 N N . ALA A 1 198 ? 23.129 -0.159 -35.803 1.00 95.44 198 ALA A N 1
ATOM 1597 C CA . ALA A 1 198 ? 23.143 -0.002 -37.257 1.00 95.44 198 ALA A CA 1
ATOM 1598 C C . ALA A 1 198 ? 24.274 0.930 -37.728 1.00 95.44 198 ALA A C 1
ATOM 1600 O O . ALA A 1 198 ? 24.966 0.634 -38.703 1.00 95.44 198 ALA A O 1
ATOM 1601 N N . LEU A 1 199 ? 24.516 2.030 -37.004 1.00 96.12 199 LEU A N 1
ATOM 1602 C CA . LEU A 1 199 ? 25.609 2.952 -37.307 1.00 96.12 199 LEU A CA 1
ATOM 1603 C C . LEU A 1 199 ? 26.983 2.295 -37.120 1.00 96.12 199 LEU A C 1
ATOM 1605 O O . LEU A 1 199 ? 27.871 2.492 -37.950 1.00 96.12 199 LEU A O 1
ATOM 1609 N N . ARG A 1 200 ? 27.166 1.499 -36.057 1.00 96.00 200 ARG A N 1
ATOM 1610 C CA . ARG A 1 200 ? 28.406 0.737 -35.835 1.00 96.00 200 ARG A CA 1
ATOM 1611 C C . ARG A 1 200 ? 28.662 -0.247 -36.972 1.00 96.00 200 ARG A C 1
ATOM 1613 O O . ARG A 1 200 ? 29.767 -0.264 -37.502 1.00 96.00 200 ARG A O 1
ATOM 1620 N N . GLU A 1 201 ? 27.651 -1.003 -37.390 1.00 96.38 201 GLU A N 1
ATOM 1621 C CA . GLU A 1 201 ? 27.779 -1.938 -38.513 1.00 96.38 201 GLU A CA 1
ATOM 1622 C C . GLU A 1 201 ? 28.103 -1.231 -39.833 1.00 96.38 201 GLU A C 1
ATOM 1624 O O . GLU A 1 201 ? 28.974 -1.680 -40.578 1.00 96.38 201 GLU A O 1
ATOM 1629 N N . ALA A 1 202 ? 27.436 -0.111 -40.126 1.00 94.75 202 ALA A N 1
ATOM 1630 C CA . ALA A 1 202 ? 27.711 0.681 -41.322 1.00 94.75 202 ALA A CA 1
ATOM 1631 C C . ALA A 1 202 ? 29.140 1.249 -41.315 1.00 94.75 202 ALA A C 1
ATOM 1633 O O . ALA A 1 202 ? 29.822 1.211 -42.339 1.00 94.75 202 ALA A O 1
ATOM 1634 N N . ASN A 1 203 ? 29.616 1.724 -40.160 1.00 95.88 203 ASN A N 1
ATOM 1635 C CA . ASN A 1 203 ? 30.974 2.238 -39.998 1.00 95.88 203 ASN A CA 1
ATOM 1636 C C . ASN A 1 203 ? 32.023 1.131 -40.196 1.00 95.88 203 ASN A C 1
ATOM 1638 O O . ASN A 1 203 ? 32.983 1.321 -40.939 1.00 95.88 203 ASN A O 1
ATOM 1642 N N . GLU A 1 204 ? 31.818 -0.056 -39.619 1.00 96.50 204 GLU A N 1
ATOM 1643 C CA . GLU A 1 204 ? 32.720 -1.192 -39.844 1.00 96.50 204 GLU A CA 1
ATOM 1644 C C . GLU A 1 204 ? 32.741 -1.628 -41.317 1.00 96.50 204 GLU A C 1
ATOM 1646 O O . GLU A 1 204 ? 33.820 -1.796 -41.890 1.00 96.50 204 GLU A O 1
ATOM 1651 N N . LYS A 1 205 ? 31.582 -1.700 -41.988 1.00 95.19 205 LYS A N 1
ATOM 1652 C CA . LYS A 1 205 ? 31.518 -1.965 -43.438 1.00 95.19 205 LYS A CA 1
ATOM 1653 C C . LYS A 1 205 ? 32.272 -0.907 -44.248 1.00 95.19 205 LYS A C 1
ATOM 1655 O O . LYS A 1 205 ? 33.028 -1.259 -45.153 1.00 95.19 205 LYS A O 1
ATOM 1660 N N . ALA A 1 206 ? 32.117 0.374 -43.909 1.00 94.19 206 ALA A N 1
ATOM 1661 C CA . ALA A 1 206 ? 32.822 1.468 -44.573 1.00 94.19 206 ALA A CA 1
ATOM 1662 C C . ALA A 1 206 ? 34.345 1.390 -44.367 1.00 94.19 206 ALA A C 1
ATOM 1664 O O . ALA A 1 206 ? 35.106 1.577 -45.318 1.00 94.19 206 ALA A O 1
ATOM 1665 N N . LYS A 1 207 ? 34.809 1.050 -43.156 1.00 94.88 207 LYS A N 1
ATOM 1666 C CA . LYS A 1 207 ? 36.236 0.825 -42.870 1.00 94.88 207 LYS A CA 1
ATOM 1667 C C . LYS A 1 207 ? 36.799 -0.343 -43.673 1.00 94.88 207 LYS A C 1
ATOM 1669 O O . LYS A 1 207 ? 37.886 -0.213 -44.233 1.00 94.88 207 LYS A O 1
ATOM 1674 N N . VAL A 1 208 ? 36.078 -1.463 -43.747 1.00 95.25 208 VAL A N 1
ATOM 1675 C CA . VAL A 1 208 ? 36.489 -2.633 -44.538 1.00 95.25 208 VAL A CA 1
ATOM 1676 C C . VAL A 1 208 ? 36.574 -2.275 -46.021 1.00 95.25 208 VAL A C 1
ATOM 1678 O O . VAL A 1 208 ? 37.602 -2.527 -46.645 1.00 95.25 208 VAL A O 1
ATOM 1681 N N . ALA A 1 209 ? 35.553 -1.614 -46.571 1.00 93.00 209 ALA A N 1
ATOM 1682 C CA . ALA A 1 209 ? 35.553 -1.172 -47.963 1.00 93.00 209 ALA A CA 1
ATOM 1683 C C . ALA A 1 209 ? 36.718 -0.213 -48.269 1.00 93.00 209 ALA A C 1
ATOM 1685 O O . ALA A 1 209 ? 37.391 -0.361 -49.287 1.00 93.00 209 ALA A O 1
ATOM 1686 N N . SER A 1 210 ? 37.001 0.730 -47.363 1.00 95.06 210 SER A N 1
ATOM 1687 C CA . SER A 1 210 ? 38.136 1.650 -47.487 1.00 95.06 210 SER A CA 1
ATOM 1688 C C . SER A 1 210 ? 39.480 0.910 -47.486 1.00 95.06 210 SER A C 1
ATOM 1690 O O . SER A 1 210 ? 40.317 1.157 -48.352 1.00 95.06 210 SER A O 1
ATOM 1692 N N . ARG A 1 211 ? 39.671 -0.069 -46.586 1.00 94.44 211 ARG A N 1
ATOM 1693 C CA . ARG A 1 211 ? 40.887 -0.904 -46.544 1.00 94.44 211 ARG A CA 1
ATOM 1694 C C . ARG A 1 211 ? 41.086 -1.710 -47.827 1.00 94.44 211 ARG A C 1
ATOM 1696 O O . ARG A 1 211 ? 42.189 -1.700 -48.366 1.00 94.44 211 ARG A O 1
ATOM 1703 N N . LEU A 1 212 ? 40.034 -2.365 -48.321 1.00 93.06 212 LEU A N 1
ATOM 1704 C CA . LEU A 1 212 ? 40.082 -3.132 -49.571 1.00 93.06 212 LEU A CA 1
ATOM 1705 C C . LEU A 1 212 ? 40.422 -2.233 -50.765 1.00 93.06 212 LEU A C 1
ATOM 1707 O O . LEU A 1 212 ? 41.271 -2.589 -51.578 1.00 93.06 212 LEU A O 1
ATOM 1711 N N . LYS A 1 213 ? 39.820 -1.038 -50.839 1.00 90.19 213 LYS A N 1
ATOM 1712 C CA . LYS A 1 213 ? 40.140 -0.047 -51.874 1.00 90.19 213 LYS A CA 1
ATOM 1713 C C . LYS A 1 213 ? 41.613 0.370 -51.820 1.00 90.19 213 LYS A C 1
ATOM 1715 O O . LYS A 1 213 ? 42.262 0.403 -52.860 1.00 90.19 213 LYS A O 1
ATOM 1720 N N . SER A 1 214 ? 42.150 0.660 -50.634 1.00 91.06 214 SER A N 1
ATOM 1721 C CA . SER A 1 214 ? 43.564 1.029 -50.477 1.00 91.06 214 SER A CA 1
ATOM 1722 C C . SER A 1 214 ? 44.516 -0.104 -50.867 1.00 91.06 214 SER A C 1
ATOM 1724 O O . SER A 1 214 ? 45.515 0.154 -51.530 1.00 91.06 214 SER A O 1
ATOM 1726 N N . GLN A 1 215 ? 44.203 -1.355 -50.509 1.00 90.06 215 GLN A N 1
ATOM 1727 C CA . GLN A 1 215 ? 44.991 -2.525 -50.921 1.00 90.06 215 GLN A CA 1
ATOM 1728 C C . GLN A 1 215 ? 44.975 -2.728 -52.439 1.00 90.06 215 GLN A C 1
ATOM 1730 O O . GLN A 1 215 ? 46.020 -2.969 -53.035 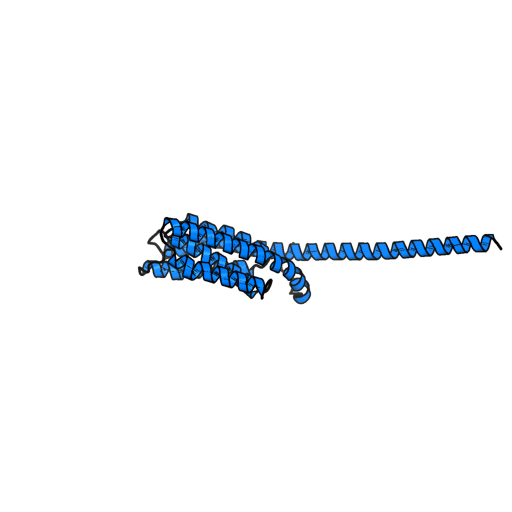1.00 90.06 215 GLN A O 1
ATOM 1735 N N . PHE A 1 216 ? 43.809 -2.588 -53.074 1.00 91.12 216 PHE A N 1
ATOM 1736 C CA . PHE A 1 216 ? 43.684 -2.692 -54.527 1.00 91.12 216 PHE A CA 1
ATOM 1737 C C . PHE A 1 216 ? 44.521 -1.630 -55.253 1.00 91.12 216 PHE A C 1
ATOM 1739 O O . PHE A 1 216 ? 45.272 -1.958 -56.168 1.00 91.12 216 PHE A O 1
ATOM 1746 N N . LEU A 1 217 ? 44.435 -0.369 -54.812 1.00 88.81 217 LEU A N 1
ATOM 1747 C CA . LEU A 1 217 ? 45.229 0.726 -55.380 1.00 88.81 217 LEU A CA 1
ATOM 1748 C C . LEU A 1 217 ? 46.737 0.499 -55.212 1.00 88.81 217 LEU A C 1
ATOM 1750 O O . LEU A 1 217 ? 47.491 0.776 -56.139 1.00 88.81 217 LEU A O 1
ATOM 1754 N N . ALA A 1 218 ? 47.172 -0.024 -54.062 1.00 85.94 218 ALA A N 1
ATOM 1755 C CA . ALA A 1 218 ? 48.575 -0.359 -53.837 1.00 85.94 218 ALA A CA 1
ATOM 1756 C C . ALA A 1 218 ? 49.056 -1.457 -54.801 1.00 85.94 218 ALA A C 1
ATOM 1758 O O . ALA A 1 218 ? 50.091 -1.289 -55.441 1.00 85.94 218 ALA A O 1
ATOM 1759 N N . ASN A 1 219 ? 48.284 -2.534 -54.973 1.00 84.38 219 ASN A N 1
ATOM 1760 C CA . ASN A 1 219 ? 48.656 -3.633 -55.867 1.00 84.38 219 ASN A CA 1
ATOM 1761 C C . ASN A 1 219 ? 48.746 -3.199 -57.339 1.00 84.38 219 ASN A C 1
ATOM 1763 O O . ASN A 1 219 ? 49.692 -3.593 -58.008 1.00 84.38 219 ASN A O 1
ATOM 1767 N N . MET A 1 220 ? 47.837 -2.345 -57.827 1.00 77.31 220 MET A N 1
ATOM 1768 C CA . MET A 1 220 ? 47.913 -1.840 -59.209 1.00 77.31 220 MET A CA 1
ATOM 1769 C C . MET A 1 220 ? 49.065 -0.856 -59.451 1.00 77.31 220 MET A C 1
ATOM 1771 O O . MET A 1 220 ? 49.426 -0.622 -60.593 1.00 77.31 220 MET A O 1
ATOM 1775 N N . SER A 1 221 ? 49.620 -0.236 -58.405 1.00 71.56 221 SER A N 1
ATOM 1776 C CA . SER A 1 221 ? 50.772 0.669 -58.551 1.00 71.56 221 SER A CA 1
ATOM 1777 C C . SER A 1 221 ? 52.116 -0.060 -58.665 1.00 71.56 221 SER A C 1
ATOM 1779 O O . SER A 1 221 ? 53.133 0.571 -58.945 1.00 71.56 221 SER A O 1
ATOM 1781 N N . HIS A 1 222 ? 52.119 -1.370 -58.405 1.00 66.81 222 HIS A N 1
ATOM 1782 C CA . HIS A 1 222 ? 53.289 -2.240 -58.495 1.00 66.81 222 HIS A CA 1
ATOM 1783 C C . HIS A 1 222 ? 53.334 -3.074 -59.790 1.00 66.81 222 HIS A C 1
ATOM 1785 O O . HIS A 1 222 ? 54.339 -3.752 -60.010 1.00 66.81 222 HIS A O 1
ATOM 1791 N N . GLU A 1 223 ? 52.287 -3.020 -60.621 1.00 53.19 223 GLU A N 1
ATOM 1792 C CA . GLU A 1 223 ? 52.266 -3.520 -62.010 1.00 53.19 223 GLU A CA 1
ATOM 1793 C C . GLU A 1 223 ? 52.624 -2.398 -62.994 1.00 53.19 223 GLU A C 1
ATOM 1795 O O . GLU A 1 223 ? 53.348 -2.695 -63.972 1.00 53.19 223 GLU A O 1
#

Radius of gyration: 27.1 Å; Cα contacts (8 Å, |Δi|>4): 210; chains: 1; bounding box: 76×34×88 Å

Secondary structure (DSSP, 8-state):
---S-----HHHHHHHHHHHHHHHHHHHHHHHHHHHHHHHHHHHHH--HHHIIIIIHHHHHHHHHHHHHSTT-HHHHHHHHHHHHHHHHHHHHHTTT-HHHHHHHHHHHHHHGGG--HHHHHHHHHHHHHHHHHHHHHHHTT-S--S-SSS-HHHHHHHHHHHHHHHHHHHHHHHHHHHHHHHHHHHHHHHHHHHHHHHHHHHHHHHHHHHHHHHHHHHHT--

Solvent-accessible surface area (backbone atoms only — not comparable to full-atom values): 11772 Å² total; per-residue (Å²): 136,89,91,70,88,77,87,78,70,58,69,70,59,48,58,62,51,30,60,50,22,38,56,32,43,56,54,51,43,53,49,42,53,51,48,42,51,51,50,48,52,53,16,72,76,72,67,52,46,65,60,38,61,71,49,40,49,54,46,41,53,52,45,47,52,32,45,74,76,38,54,44,38,69,69,39,49,39,47,50,26,38,44,52,36,51,52,28,51,47,43,14,34,77,52,53,8,36,70,75,38,55,53,47,50,60,57,48,52,59,58,51,45,61,53,36,41,37,65,29,48,53,41,22,53,53,47,43,52,50,46,48,53,54,41,31,51,40,29,77,74,68,46,102,47,35,50,57,77,57,90,58,49,74,63,52,52,54,50,52,50,62,68,46,47,63,55,56,51,50,51,28,52,50,12,49,49,52,36,52,49,54,54,52,54,50,52,55,52,50,52,52,52,51,51,53,52,53,51,51,52,52,49,53,52,50,52,52,52,50,51,52,51,52,51,52,56,54,56,63,72,76,109